Protein AF-0000000079726836 (afdb_homodimer)

Solvent-accessible surface area (backbone atoms only — not comparable to full-atom values): 16330 Å² total; per-residue (Å²): 123,75,76,66,83,57,57,96,50,94,41,72,88,65,31,63,62,54,40,49,49,36,34,50,51,58,51,48,53,51,52,44,61,66,27,46,87,70,75,37,53,68,65,39,46,50,54,53,51,48,40,45,50,33,50,67,69,71,42,79,31,28,63,65,54,41,13,60,74,58,65,48,55,59,66,62,42,49,54,35,49,52,53,36,34,75,70,50,28,31,47,76,41,73,28,88,87,43,70,85,41,45,33,51,44,67,30,75,62,24,48,55,50,44,44,54,50,42,51,56,52,50,56,49,43,54,62,60,54,46,71,38,58,89,44,40,67,60,40,48,51,43,39,53,48,47,55,75,105,125,78,75,68,83,58,56,95,50,94,41,72,87,65,31,64,61,56,38,50,50,36,35,49,50,58,51,48,52,52,50,45,63,67,28,46,87,70,75,38,53,68,67,41,47,49,53,52,51,48,38,45,49,34,51,62,69,72,42,81,32,29,62,67,52,41,13,61,73,58,65,48,55,59,66,62,43,49,53,35,47,52,53,34,34,75,70,50,27,31,47,77,40,72,29,89,87,43,69,85,43,45,34,52,44,68,29,74,62,25,48,55,49,45,43,54,50,42,51,55,51,49,55,49,43,54,60,60,55,47,70,36,58,90,46,42,66,60,41,46,50,43,40,53,48,47,54,77,104

Sequence (298 aa):
MSKDEIFGFDKAEDSPGFLLWQVSNLWQREIRKILEPLDLTHAQFVVLAVTYWLECSGVETTQIRISDQAKTDPMSTSTALRTLEGKKMVSRFAHDSDTRAKLVRVTAEGKNLLKVAVREVEAFDERFFAPLGSRRKDFLKGLQGLCDVMSKDEIFGFDKAEDSPGFLLWQVSNLWQREIRKILEPLDLTHAQFVVLAVTYWLECSGVETTQIRISDQAKTDPMSTSTALRTLEGKKMVSRFAHDSDTRAKLVRVTAEGKNLLKVAVREVEAFDERFFAPLGSRRKDFLKGLQGLCDV

Foldseek 3Di:
DPCPPPDPDSDCVVDPVSVCVVLVVVLLVVLCVLCVVVVDHPLLLLLLVLQVVCVVVVHFAWLVVSCVVSVHDSVSSVVSLVVCVVVVQKDWAADPVHSVTITIGGDPVNVVSSVSSCVSSVVVVCVSCVVCPPVVVVVVVVVVVVSVD/DPCPPPDPDSDCVPDPVSVCVVLVVVLLVVLCVLCVVLVDHPLLLLLLVLQVVCVVVVHFAWLVVSCVVSVHDSVSSVVSLVVCVVVVQKDWAADPVHSVTITIGGDPVNVVSSVSSCVSSVVVVCVSCVVCPPVSVVVVVVVVVVSVD

InterPro domains:
  IPR000835 MarR-type HTH domain [PS50995] (13-149)
  IPR000835 MarR-type HTH domain [SM00347] (33-137)
  IPR036388 Winged helix-like DNA-binding domain superfamily [G3DSA:1.10.10.10] (5-148)
  IPR036390 Winged helix DNA-binding domain superfamily [SSF46785] (8-143)
  IPR039422 Transcription regulators MarR/SlyA-like [PTHR33164] (25-134)
  IPR054040 ArnR1-like, winged-helix domain [PF22166] (40-118)

Nearest PDB structures (foldseek):
  7kfq-assembly1_A  TM=7.769E-01  e=1.074E-07  Variovorax paradoxus
  8ylg-assembly1_B  TM=8.613E-01  e=4.727E-07  Burkholderia thailandensis
  4zzl-assembly1_B  TM=8.231E-01  e=1.943E-07  Pseudomonas aeruginosa
  3f3x-assembly1_A-2  TM=7.790E-01  e=4.199E-07  Saccharolobus solfataricus
  2yr2-assembly1_A  TM=7.755E-01  e=2.800E-06  Sulfurisphaera tokodaii

Structure (mmCIF, N/CA/C/O backbone):
data_AF-0000000079726836-model_v1
#
loop_
_entity.id
_entity.type
_entity.pdbx_description
1 polymer 'MarR family transcriptional regulator'
#
loop_
_atom_site.group_PDB
_atom_site.id
_atom_site.type_symbol
_atom_site.label_atom_id
_atom_site.label_alt_id
_atom_site.label_comp_id
_atom_site.label_asym_id
_atom_site.label_entity_id
_atom_site.label_seq_id
_atom_site.pdbx_PDB_ins_code
_atom_site.Cartn_x
_atom_site.Cartn_y
_atom_site.Cartn_z
_atom_site.occupancy
_atom_site.B_iso_or_equiv
_atom_site.auth_seq_id
_atom_site.auth_comp_id
_atom_site.auth_asym_id
_atom_site.auth_atom_id
_atom_site.pdbx_PDB_model_num
ATOM 1 N N . MET A 1 1 ? 3.367 -33.969 -4.27 1 32.75 1 MET A N 1
ATOM 2 C CA . MET A 1 1 ? 3.166 -32.656 -4.898 1 32.75 1 MET A CA 1
ATOM 3 C C . MET A 1 1 ? 4.438 -31.812 -4.836 1 32.75 1 MET A C 1
ATOM 5 O O . MET A 1 1 ? 4.922 -31.484 -3.752 1 32.75 1 MET A O 1
ATOM 9 N N . SER A 1 2 ? 5.379 -31.922 -5.699 1 40.84 2 SER A N 1
ATOM 10 C CA . SER A 1 2 ? 6.738 -31.406 -5.84 1 40.84 2 SER A CA 1
ATOM 11 C C . SER A 1 2 ? 6.805 -29.922 -5.52 1 40.84 2 SER A C 1
ATOM 13 O O . SER A 1 2 ? 5.93 -29.141 -5.93 1 40.84 2 SER A O 1
ATOM 15 N N . LYS A 1 3 ? 7.023 -29.438 -4.309 1 49.47 3 LYS A N 1
ATOM 16 C CA . LYS A 1 3 ? 7.316 -28.078 -3.846 1 49.47 3 LYS A CA 1
ATOM 17 C C . LYS A 1 3 ? 7.828 -27.219 -4.988 1 49.47 3 LYS A C 1
ATOM 19 O O . LYS A 1 3 ? 8.953 -27.391 -5.453 1 49.47 3 LYS A O 1
ATOM 24 N N . ASP A 1 4 ? 7.09 -27.141 -6.098 1 57.28 4 ASP A N 1
ATOM 25 C CA . ASP A 1 4 ? 7.641 -26.422 -7.234 1 57.28 4 ASP A CA 1
ATOM 26 C C . ASP A 1 4 ? 8.383 -25.172 -6.777 1 57.28 4 ASP A C 1
ATOM 28 O O . ASP A 1 4 ? 8.016 -24.547 -5.773 1 57.28 4 ASP A O 1
ATOM 32 N N . GLU A 1 5 ? 9.75 -25.172 -7.141 1 69.25 5 GLU A N 1
ATOM 33 C CA . GLU A 1 5 ? 11.047 -24.562 -6.871 1 69.25 5 GLU A CA 1
ATOM 34 C C . GLU A 1 5 ? 11 -23.047 -7.074 1 69.25 5 GLU A C 1
ATOM 36 O O . GLU A 1 5 ? 12.016 -22.359 -6.941 1 69.25 5 GLU A O 1
ATOM 41 N N . ILE A 1 6 ? 9.695 -22.641 -7.355 1 82.88 6 ILE A N 1
ATOM 42 C CA . ILE A 1 6 ? 9.789 -21.234 -7.723 1 82.88 6 ILE A CA 1
ATOM 43 C C . ILE A 1 6 ? 9.695 -20.375 -6.473 1 82.88 6 ILE A C 1
ATOM 45 O O . ILE A 1 6 ? 10.477 -19.422 -6.305 1 82.88 6 ILE A O 1
ATOM 49 N N . PHE A 1 7 ? 8.898 -20.797 -5.523 1 83.56 7 PHE A N 1
ATOM 50 C CA . PHE A 1 7 ? 8.656 -19.922 -4.371 1 83.56 7 PHE A CA 1
ATOM 51 C C . PHE A 1 7 ? 9.562 -20.312 -3.209 1 83.56 7 PHE A C 1
ATOM 53 O O . PHE A 1 7 ? 9.789 -21.5 -2.951 1 83.56 7 PHE A O 1
ATOM 60 N N . GLY A 1 8 ? 10.133 -19.266 -2.627 1 79.12 8 GLY A N 1
ATOM 61 C CA . GLY A 1 8 ? 10.945 -19.484 -1.443 1 79.12 8 GLY A CA 1
ATOM 62 C C . GLY A 1 8 ? 10.125 -19.734 -0.193 1 79.12 8 GLY A C 1
ATOM 63 O O . GLY A 1 8 ? 10.672 -20.016 0.875 1 79.12 8 GLY A O 1
ATOM 64 N N . PHE A 1 9 ? 8.852 -19.641 -0.287 1 78.19 9 PHE A N 1
ATOM 65 C CA . PHE A 1 9 ? 7.945 -19.859 0.829 1 78.19 9 PHE A CA 1
ATOM 66 C C . PHE A 1 9 ? 6.969 -21 0.514 1 78.19 9 PHE A C 1
ATOM 68 O O . PHE A 1 9 ? 6.637 -21.219 -0.65 1 78.19 9 PHE A O 1
ATOM 75 N N . ASP A 1 10 ? 6.562 -21.578 1.556 1 70.88 10 ASP A N 1
ATOM 76 C CA . ASP A 1 10 ? 5.707 -22.75 1.377 1 70.88 10 ASP A CA 1
ATOM 77 C C . ASP A 1 10 ? 4.277 -22.328 1.035 1 70.88 10 ASP A C 1
ATOM 79 O O . ASP A 1 10 ? 3.572 -23.047 0.319 1 70.88 10 ASP A O 1
ATOM 83 N N . LYS A 1 11 ? 3.873 -21.312 1.731 1 76.25 11 LYS A N 1
ATOM 84 C CA . LYS A 1 11 ? 2.527 -20.797 1.506 1 76.25 11 LYS A CA 1
ATOM 85 C C . LYS A 1 11 ? 2.553 -19.297 1.235 1 76.25 11 LYS A C 1
ATOM 87 O O . LYS A 1 11 ? 3.41 -18.578 1.758 1 76.25 11 LYS A O 1
ATOM 92 N N . ALA A 1 12 ? 1.681 -18.969 0.358 1 71.94 12 ALA A N 1
ATOM 93 C CA . ALA A 1 12 ? 1.53 -17.547 0.068 1 71.94 12 ALA A CA 1
ATOM 94 C C . ALA A 1 12 ? 1.382 -16.75 1.354 1 71.94 12 ALA A C 1
ATOM 96 O O . ALA A 1 12 ? 1.908 -15.633 1.46 1 71.94 12 ALA A O 1
ATOM 97 N N . GLU A 1 13 ? 0.814 -17.328 2.375 1 73.5 13 GLU A N 1
ATOM 98 C CA . GLU A 1 13 ? 0.551 -16.656 3.65 1 73.5 13 GLU A CA 1
ATOM 99 C C . GLU A 1 13 ? 1.837 -16.484 4.453 1 73.5 13 GLU A C 1
ATOM 101 O O . GLU A 1 13 ? 1.867 -15.719 5.422 1 73.5 13 GLU A O 1
ATOM 106 N N . ASP A 1 14 ? 2.848 -17.109 3.898 1 83 14 ASP A N 1
ATOM 107 C CA . ASP A 1 14 ? 4.125 -16.984 4.594 1 83 14 ASP A CA 1
ATOM 108 C C . ASP A 1 14 ? 4.98 -15.875 3.982 1 83 14 ASP A C 1
ATOM 110 O O . ASP A 1 14 ? 6.031 -15.523 4.523 1 83 14 ASP A O 1
ATOM 114 N N . SER A 1 15 ? 4.523 -15.352 2.934 1 91.44 15 SER A N 1
ATOM 115 C CA . SER A 1 15 ? 5.27 -14.297 2.254 1 91.44 15 SER A CA 1
ATOM 116 C C . SER A 1 15 ? 4.934 -12.922 2.83 1 91.44 15 SER A C 1
ATOM 118 O O . SER A 1 15 ? 3.797 -12.4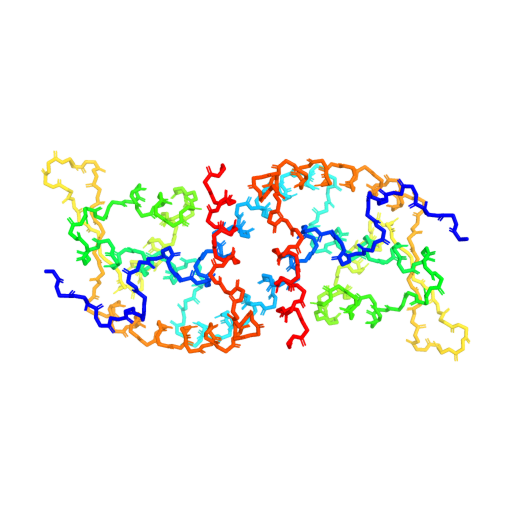61 2.723 1 91.44 15 SER A O 1
ATOM 120 N N . PRO A 1 16 ? 5.91 -12.273 3.479 1 94.88 16 PRO A N 1
ATOM 121 C CA . PRO A 1 16 ? 5.641 -10.961 4.074 1 94.88 16 PRO A CA 1
ATOM 122 C C . PRO A 1 16 ? 5.199 -9.93 3.045 1 94.88 16 PRO A C 1
ATOM 124 O O . PRO A 1 16 ? 4.305 -9.125 3.318 1 94.88 16 PRO A O 1
ATOM 127 N N . GLY A 1 17 ? 5.836 -10.008 1.885 1 96.62 17 GLY A N 1
ATOM 128 C CA . GLY A 1 17 ? 5.461 -9.078 0.833 1 96.62 17 GLY A CA 1
ATOM 129 C C . GLY A 1 17 ? 4.043 -9.289 0.328 1 96.62 17 GLY A C 1
ATOM 130 O O . GLY A 1 17 ? 3.305 -8.328 0.115 1 96.62 17 GLY A O 1
ATOM 131 N N . PHE A 1 18 ? 3.684 -10.508 0.181 1 95.88 18 PHE A N 1
ATOM 132 C CA . PHE A 1 18 ? 2.346 -10.844 -0.29 1 95.88 18 PHE A CA 1
ATOM 133 C C . PHE A 1 18 ? 1.292 -10.406 0.725 1 95.88 18 PHE A C 1
ATOM 135 O O . PHE A 1 18 ? 0.29 -9.789 0.362 1 95.88 18 PHE A O 1
ATOM 142 N N . LEU A 1 19 ? 1.55 -10.625 1.958 1 96.12 19 LEU A N 1
ATOM 143 C CA . LEU A 1 19 ? 0.627 -10.242 3.021 1 96.12 19 LEU A CA 1
ATOM 144 C C . LEU A 1 19 ? 0.526 -8.719 3.133 1 96.12 19 LEU A C 1
ATOM 146 O O . LEU A 1 19 ? -0.567 -8.18 3.307 1 96.12 19 LEU A O 1
ATOM 150 N N . LEU A 1 20 ? 1.666 -8.062 3.072 1 97.25 20 LEU A N 1
ATOM 151 C CA . LEU A 1 20 ? 1.66 -6.609 3.104 1 97.25 20 LEU A CA 1
ATOM 152 C C . LEU A 1 20 ? 0.853 -6.043 1.941 1 97.25 20 LEU A C 1
ATOM 154 O O . LEU A 1 20 ? 0.081 -5.098 2.117 1 97.25 20 LEU A O 1
ATOM 158 N N . TRP A 1 21 ? 1.017 -6.637 0.799 1 97.12 21 TRP A N 1
ATOM 159 C CA . TRP A 1 21 ? 0.287 -6.219 -0.394 1 97.12 21 TRP A CA 1
ATOM 160 C C . TRP A 1 21 ? -1.217 -6.379 -0.196 1 97.12 21 TRP A C 1
ATOM 162 O O . TRP A 1 21 ? -1.988 -5.461 -0.487 1 97.12 21 TRP A O 1
ATOM 172 N N . GLN A 1 22 ? -1.629 -7.48 0.249 1 96.44 22 GLN A N 1
ATOM 173 C CA . GLN A 1 22 ? -3.049 -7.746 0.455 1 96.44 22 GLN A CA 1
ATOM 174 C C . GLN A 1 22 ? -3.65 -6.773 1.462 1 96.44 22 GLN A C 1
ATOM 176 O O . GLN A 1 22 ? -4.688 -6.16 1.197 1 96.44 22 GLN A O 1
ATOM 181 N N . VAL A 1 23 ? -2.986 -6.633 2.578 1 96.88 23 VAL A N 1
ATOM 182 C CA . VAL A 1 23 ? -3.482 -5.785 3.656 1 96.88 23 VAL A CA 1
ATOM 183 C C . VAL A 1 23 ? -3.527 -4.332 3.189 1 96.88 23 VAL A C 1
ATOM 185 O O . VAL A 1 23 ? -4.52 -3.633 3.408 1 96.88 23 VAL A O 1
ATOM 188 N N . SER A 1 24 ? -2.451 -3.885 2.592 1 97.25 24 SER A N 1
ATOM 189 C CA . SER A 1 24 ? -2.383 -2.492 2.164 1 97.25 24 SER A CA 1
ATOM 190 C C . SER A 1 24 ? -3.432 -2.188 1.101 1 97.25 24 SER A C 1
ATOM 192 O O . SER A 1 24 ? -4.031 -1.109 1.103 1 97.25 24 SER A O 1
ATOM 194 N N . ASN A 1 25 ? -3.684 -3.121 0.206 1 96.06 25 ASN A N 1
ATOM 195 C CA . ASN A 1 25 ? -4.695 -2.906 -0.823 1 96.06 25 ASN A CA 1
ATOM 196 C C . ASN A 1 25 ? -6.098 -2.83 -0.223 1 96.06 25 ASN A C 1
ATOM 198 O O . ASN A 1 25 ? -6.902 -1.987 -0.622 1 96.06 25 ASN A O 1
ATOM 202 N N . LEU A 1 26 ? -6.391 -3.738 0.665 1 95.44 26 LEU A N 1
ATOM 203 C CA . LEU A 1 26 ? -7.684 -3.738 1.338 1 95.44 26 LEU A CA 1
ATOM 204 C C . LEU A 1 26 ? -7.906 -2.428 2.086 1 95.44 26 LEU A C 1
ATOM 206 O O . LEU A 1 26 ? -8.977 -1.828 1.989 1 95.44 26 LEU A O 1
ATOM 210 N N . TRP A 1 27 ? -6.902 -2.062 2.783 1 97.44 27 TRP A N 1
ATOM 211 C CA . TRP A 1 27 ? -6.941 -0.836 3.572 1 97.44 27 TRP A CA 1
ATOM 212 C C . TRP A 1 27 ? -7.07 0.387 2.672 1 97.44 27 TRP A C 1
ATOM 214 O O . TRP A 1 27 ? -7.965 1.216 2.865 1 97.44 27 TRP A O 1
ATOM 224 N N . GLN A 1 28 ? -6.27 0.518 1.64 1 96.81 28 GLN A N 1
ATOM 225 C CA . GLN A 1 28 ? -6.234 1.692 0.775 1 96.81 28 GLN A CA 1
ATOM 226 C C . GLN A 1 28 ? -7.523 1.819 -0.035 1 96.81 28 GLN A C 1
ATOM 228 O O . GLN A 1 28 ? -7.961 2.93 -0.346 1 96.81 28 GLN A O 1
ATOM 233 N N . ARG A 1 29 ? -8.125 0.702 -0.369 1 95.38 29 ARG A N 1
ATOM 234 C CA . ARG A 1 29 ? -9.406 0.729 -1.068 1 95.38 29 ARG A CA 1
ATOM 235 C C . ARG A 1 29 ? -10.453 1.486 -0.26 1 95.38 29 ARG A C 1
ATOM 237 O O . ARG A 1 29 ? -11.172 2.336 -0.799 1 95.38 29 ARG A O 1
ATOM 244 N N . GLU A 1 30 ? -10.5 1.169 0.99 1 96.88 30 GLU A N 1
ATOM 245 C CA . GLU A 1 30 ? -11.484 1.823 1.845 1 96.88 30 GLU A CA 1
ATOM 246 C C . GLU A 1 30 ? -11.117 3.281 2.098 1 96.88 30 GLU A C 1
ATOM 248 O O . GLU A 1 30 ? -11.992 4.148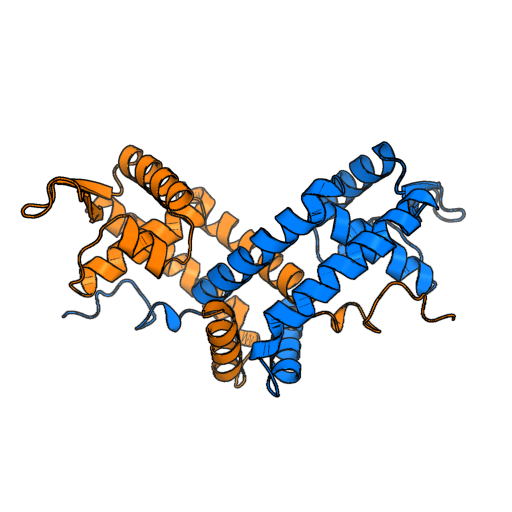 2.16 1 96.88 30 GLU A O 1
ATOM 253 N N . ILE A 1 31 ? -9.844 3.549 2.248 1 98.31 31 ILE A N 1
ATOM 254 C CA . ILE A 1 31 ? -9.391 4.926 2.42 1 98.31 31 ILE A CA 1
ATOM 255 C C . ILE A 1 31 ? -9.805 5.758 1.208 1 98.31 31 ILE A C 1
ATOM 257 O O . ILE A 1 31 ? -10.281 6.883 1.355 1 98.31 31 ILE A O 1
ATOM 261 N N . ARG A 1 32 ? -9.609 5.254 0.051 1 97.62 32 ARG A N 1
ATOM 262 C CA . ARG A 1 32 ? -10.008 5.945 -1.172 1 97.62 32 ARG A CA 1
ATOM 263 C C . ARG A 1 32 ? -11.5 6.246 -1.172 1 97.62 32 ARG A C 1
ATOM 265 O O . ARG A 1 32 ? -11.914 7.344 -1.55 1 97.62 32 ARG A O 1
ATOM 272 N N . LYS A 1 33 ? -12.305 5.289 -0.774 1 98 33 LYS A N 1
ATOM 273 C CA . LYS A 1 33 ? -13.758 5.477 -0.715 1 98 33 LYS A CA 1
ATOM 274 C C . LYS A 1 33 ? -14.125 6.613 0.234 1 98 33 LYS A C 1
ATOM 276 O O . LYS A 1 33 ? -15.055 7.379 -0.039 1 98 33 LYS A O 1
ATOM 281 N N . ILE A 1 34 ? -13.414 6.648 1.327 1 98.44 34 ILE A N 1
ATOM 282 C CA . ILE A 1 34 ? -13.68 7.637 2.365 1 98.44 34 ILE A CA 1
ATOM 283 C C . ILE A 1 34 ? -13.305 9.031 1.859 1 98.44 34 ILE A C 1
ATOM 285 O O . ILE A 1 34 ? -13.992 10.008 2.148 1 98.44 34 ILE A O 1
ATOM 289 N N . LEU A 1 35 ? -12.258 9.156 1.062 1 98.69 35 LEU A N 1
ATOM 290 C CA . LEU A 1 35 ? -11.688 10.453 0.689 1 98.69 35 LEU A CA 1
ATOM 291 C C . LEU A 1 35 ? -12.305 10.953 -0.613 1 98.69 35 LEU A C 1
ATOM 293 O O . LEU A 1 35 ? -12.234 12.148 -0.909 1 98.69 35 LEU A O 1
ATOM 297 N N . GLU A 1 36 ? -12.898 10.023 -1.321 1 98.38 36 GLU A N 1
ATOM 298 C CA . GLU A 1 36 ? -13.438 10.352 -2.637 1 98.38 36 GLU A CA 1
ATOM 299 C C . GLU A 1 36 ? -14.469 11.477 -2.543 1 98.38 36 GLU A C 1
ATOM 301 O O . GLU A 1 36 ? -14.359 12.484 -3.24 1 98.38 36 GLU A O 1
ATOM 306 N N . PRO A 1 37 ? -15.453 11.414 -1.646 1 98.25 37 PRO A N 1
ATOM 307 C CA . PRO A 1 37 ? -16.438 12.477 -1.54 1 98.25 37 PRO A CA 1
ATOM 308 C C . PRO A 1 37 ? -15.836 13.812 -1.121 1 98.25 37 PRO A C 1
ATOM 310 O O . PRO A 1 37 ? -16.469 14.859 -1.266 1 98.25 37 PRO A O 1
ATOM 313 N N . LEU A 1 38 ? -14.656 13.797 -0.583 1 98.19 38 LEU A N 1
ATOM 314 C CA . LEU A 1 38 ? -13.977 15 -0.122 1 98.19 38 LEU A CA 1
ATOM 315 C C . LEU A 1 38 ? -13.039 15.539 -1.195 1 98.19 38 LEU A C 1
ATOM 317 O O . LEU A 1 38 ? -12.289 16.484 -0.952 1 98.19 38 LEU A O 1
ATOM 321 N N . ASP A 1 39 ? -13.031 14.867 -2.332 1 98 39 ASP A N 1
ATOM 322 C CA . ASP A 1 39 ? -12.211 15.25 -3.484 1 98 39 ASP A CA 1
ATOM 323 C C . ASP A 1 39 ? -10.734 15.281 -3.121 1 98 39 ASP A C 1
ATOM 325 O O . ASP A 1 39 ? -10.031 16.25 -3.432 1 98 39 ASP A O 1
ATOM 329 N N . LEU A 1 40 ? -10.266 14.289 -2.396 1 98.38 40 LEU A N 1
ATOM 330 C CA . LEU A 1 40 ? -8.867 14.102 -2.021 1 98.38 40 LEU A CA 1
ATOM 331 C C . LEU A 1 40 ? -8.375 12.719 -2.439 1 98.38 40 LEU A C 1
ATOM 333 O O . LEU A 1 40 ? -9.086 11.719 -2.262 1 98.38 40 LEU A O 1
ATOM 337 N N . THR A 1 41 ? -7.234 12.688 -3.018 1 97.75 41 THR A N 1
ATOM 338 C CA . THR A 1 41 ? -6.523 11.414 -3.078 1 97.75 41 THR A CA 1
ATOM 339 C C . THR A 1 41 ? -5.832 11.117 -1.751 1 97.75 41 THR A C 1
ATOM 341 O O . THR A 1 41 ? -5.762 11.984 -0.875 1 97.75 41 THR A O 1
ATOM 344 N N . HIS A 1 42 ? -5.387 9.914 -1.635 1 97.94 42 HIS A N 1
ATOM 345 C CA . HIS A 1 42 ? -4.688 9.547 -0.408 1 97.94 42 HIS A CA 1
ATOM 346 C C . HIS A 1 42 ? -3.418 10.367 -0.229 1 97.94 42 HIS A C 1
ATOM 348 O O . HIS A 1 42 ? -3.121 10.828 0.876 1 97.94 42 HIS A O 1
ATOM 354 N N . ALA A 1 43 ? -2.688 10.547 -1.313 1 97.25 43 ALA A N 1
ATOM 355 C CA . ALA A 1 43 ? -1.452 11.32 -1.246 1 97.25 43 ALA A CA 1
ATOM 356 C C . ALA A 1 43 ? -1.734 12.773 -0.854 1 97.25 43 ALA A C 1
ATOM 358 O O . ALA A 1 43 ? -1.015 13.352 -0.038 1 97.25 43 ALA A O 1
ATOM 359 N N . GLN A 1 44 ? -2.734 13.305 -1.438 1 97.94 44 GLN A N 1
ATOM 360 C CA . GLN A 1 44 ? -3.131 14.664 -1.094 1 97.94 44 GLN A CA 1
ATOM 361 C C . GLN A 1 44 ? -3.512 14.773 0.381 1 97.94 44 GLN A C 1
ATOM 363 O O . GLN A 1 44 ? -3.117 15.719 1.063 1 97.94 44 GLN A O 1
ATOM 368 N N . PHE A 1 45 ? -4.27 13.828 0.852 1 98.38 45 PHE A N 1
ATOM 369 C CA . PHE A 1 45 ? -4.668 13.789 2.254 1 98.38 45 PHE A CA 1
ATOM 370 C C . PHE A 1 45 ? -3.449 13.742 3.164 1 98.38 45 PHE A C 1
ATOM 372 O O . PHE A 1 45 ? -3.354 14.516 4.121 1 98.38 45 PHE A O 1
ATOM 379 N N . VAL A 1 46 ? -2.529 12.891 2.9 1 97.56 46 VAL A N 1
ATOM 380 C CA . VAL A 1 46 ? -1.338 12.719 3.727 1 97.56 46 VAL A CA 1
ATOM 381 C C . VAL A 1 46 ? -0.522 14.016 3.73 1 97.56 46 VAL A C 1
ATOM 383 O O . VAL A 1 46 ? -0.096 14.484 4.789 1 97.56 46 VAL A O 1
ATOM 386 N N . VAL A 1 47 ? -0.318 14.594 2.58 1 97.38 47 VAL A N 1
ATOM 387 C CA . VAL A 1 47 ? 0.473 15.82 2.467 1 97.38 47 VAL A CA 1
ATOM 388 C C . VAL A 1 47 ? -0.202 16.938 3.248 1 97.38 47 VAL A C 1
ATOM 390 O O . VAL A 1 47 ? 0.462 17.688 3.973 1 97.38 47 VAL A O 1
ATOM 393 N N . LEU A 1 48 ? -1.49 17.047 3.121 1 98 48 LEU A N 1
ATOM 394 C CA . LEU A 1 48 ? -2.248 18.047 3.863 1 98 48 LEU A CA 1
ATOM 395 C C . LEU A 1 48 ? -2.129 17.812 5.367 1 98 48 LEU A C 1
ATOM 397 O O . LEU A 1 48 ? -1.873 18.75 6.125 1 98 48 LEU A O 1
ATOM 401 N N . ALA A 1 49 ? -2.299 16.594 5.805 1 97.12 49 ALA A N 1
ATOM 402 C CA . ALA A 1 49 ? -2.244 16.219 7.215 1 97.12 49 ALA A CA 1
ATOM 403 C C . ALA A 1 49 ? -0.852 16.469 7.793 1 97.12 49 ALA A C 1
ATOM 405 O O . ALA A 1 49 ? -0.714 17.016 8.891 1 97.12 49 ALA A O 1
ATOM 406 N N . VAL A 1 50 ? 0.141 16.047 7.066 1 95.88 50 VAL A N 1
ATOM 407 C CA . VAL A 1 50 ? 1.521 16.203 7.508 1 95.88 50 VAL A CA 1
ATOM 408 C C . VAL A 1 50 ? 1.86 17.703 7.613 1 95.88 50 VAL A C 1
ATOM 410 O O . VAL A 1 50 ? 2.518 18.125 8.562 1 95.88 50 VAL A O 1
ATOM 413 N N . THR A 1 51 ? 1.462 18.438 6.625 1 96.38 51 THR A N 1
ATOM 414 C CA . THR A 1 51 ? 1.694 19.891 6.645 1 96.38 51 THR A CA 1
ATOM 415 C C . THR A 1 51 ? 1.094 20.516 7.902 1 96.38 51 THR A C 1
ATOM 417 O O . THR A 1 51 ? 1.769 21.266 8.609 1 96.38 51 THR A O 1
ATOM 420 N N . TYR A 1 52 ? -0.114 20.156 8.156 1 95.81 52 TYR A N 1
ATOM 421 C CA . TYR A 1 52 ? -0.799 20.703 9.32 1 95.81 52 TYR A CA 1
ATOM 422 C C . TYR A 1 52 ? -0.136 20.25 10.617 1 95.81 52 TYR A C 1
ATOM 424 O O . TYR A 1 52 ? 0.014 21.031 11.555 1 95.81 52 TYR A O 1
ATOM 432 N N . TRP A 1 53 ? 0.222 19.047 10.648 1 93.06 53 TRP A N 1
ATOM 433 C CA . TRP A 1 53 ? 0.899 18.5 11.828 1 93.06 53 TRP A CA 1
ATOM 434 C C . TRP A 1 53 ? 2.195 19.266 12.102 1 93.06 53 TRP A C 1
ATOM 436 O O . TRP A 1 53 ? 2.48 19.625 13.242 1 93.06 53 TRP A O 1
ATOM 446 N N . LEU A 1 54 ? 2.98 19.453 11.109 1 93.12 54 LEU A N 1
ATOM 447 C CA . LEU A 1 54 ? 4.234 20.188 11.242 1 93.12 54 LEU A CA 1
ATOM 448 C C . LEU A 1 54 ? 3.979 21.609 11.734 1 93.12 54 LEU A C 1
ATOM 450 O O . LEU A 1 54 ? 4.695 22.109 12.602 1 93.12 54 LEU A O 1
ATOM 454 N N . GLU A 1 55 ? 2.982 22.203 11.195 1 91.81 55 GLU A N 1
ATOM 455 C CA . GLU A 1 55 ? 2.6 23.547 11.633 1 91.81 55 GLU A CA 1
ATOM 456 C C . GLU A 1 55 ? 2.293 23.578 13.125 1 91.81 55 GLU A C 1
ATOM 458 O O . GLU A 1 55 ? 2.777 24.453 13.852 1 91.81 55 GLU A O 1
ATOM 463 N N . CYS A 1 56 ? 1.538 22.625 13.484 1 90.81 56 CYS A N 1
ATOM 464 C CA . CYS A 1 56 ? 1.121 22.547 14.883 1 90.81 56 CYS A CA 1
ATOM 465 C C . CYS A 1 56 ? 2.309 22.266 15.789 1 90.81 56 CYS A C 1
ATOM 467 O O . CYS A 1 56 ? 2.311 22.656 16.969 1 90.81 56 CYS A O 1
ATOM 469 N N . SER A 1 57 ? 3.307 21.641 15.289 1 89.62 57 SER A N 1
ATOM 470 C CA . SER A 1 57 ? 4.48 21.266 16.078 1 89.62 57 SER A CA 1
ATOM 471 C C . SER A 1 57 ? 5.508 22.391 16.094 1 89.62 57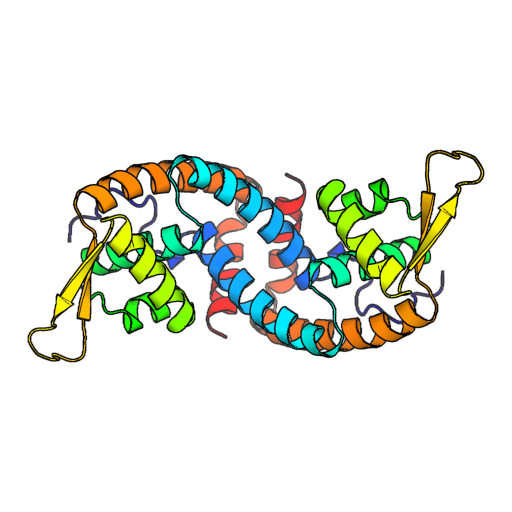 SER A C 1
ATOM 473 O O . SER A 1 57 ? 6.594 22.25 16.656 1 89.62 57 SER A O 1
ATOM 475 N N . GLY A 1 58 ? 5.227 23.438 15.375 1 88.44 58 GLY A N 1
ATOM 476 C CA . GLY A 1 58 ? 6.105 24.594 15.367 1 88.44 58 GLY A CA 1
ATOM 477 C C . GLY A 1 58 ? 7.301 24.438 14.453 1 88.44 58 GLY A C 1
ATOM 478 O O . GLY A 1 58 ? 8.328 25.094 14.633 1 88.44 58 GLY A O 1
ATOM 479 N N . VAL A 1 59 ? 7.246 23.562 13.578 1 88.38 59 VAL A N 1
ATOM 480 C CA . VAL A 1 59 ? 8.312 23.297 12.625 1 88.38 59 VAL A CA 1
ATOM 481 C C . VAL A 1 59 ? 8 23.984 11.289 1 88.38 59 VAL A C 1
ATOM 483 O O . VAL A 1 59 ? 6.844 24.047 10.875 1 88.38 59 VAL A O 1
ATOM 486 N N . GLU A 1 60 ? 9.016 24.484 10.633 1 89.25 60 GLU A N 1
ATOM 487 C CA . GLU A 1 60 ? 8.828 25.078 9.312 1 89.25 60 GLU A CA 1
ATOM 488 C C . GLU A 1 60 ? 8.289 24.047 8.32 1 89.25 60 GLU A C 1
ATOM 490 O O . GLU A 1 60 ? 8.82 22.938 8.211 1 89.25 60 GLU A O 1
ATOM 495 N N . THR A 1 61 ? 7.266 24.469 7.59 1 93.88 61 THR A N 1
ATOM 496 C CA . THR A 1 61 ? 6.594 23.562 6.672 1 93.88 61 THR A CA 1
ATOM 497 C C . THR A 1 61 ? 7.078 23.781 5.238 1 93.88 61 THR A C 1
ATOM 499 O O . THR A 1 61 ? 6.316 24.234 4.383 1 93.88 61 THR A O 1
ATOM 502 N N . THR A 1 62 ? 8.305 23.375 4.98 1 93.38 62 THR A N 1
ATOM 503 C CA . THR A 1 62 ? 8.828 23.422 3.619 1 93.38 62 THR A CA 1
ATOM 504 C C . THR A 1 62 ? 8.516 22.125 2.871 1 93.38 62 THR A C 1
ATOM 506 O O . THR A 1 62 ? 8.188 21.109 3.488 1 93.38 62 THR A O 1
ATOM 509 N N . GLN A 1 63 ? 8.57 22.234 1.563 1 93.94 63 GLN A N 1
ATOM 510 C CA . GLN A 1 63 ? 8.312 21.062 0.744 1 93.94 63 GLN A CA 1
ATOM 511 C C . GLN A 1 63 ? 9.227 19.906 1.14 1 93.94 63 GLN A C 1
ATOM 513 O O . GLN A 1 63 ? 8.789 18.75 1.199 1 93.94 63 GLN A O 1
ATOM 518 N N . ILE A 1 64 ? 10.461 20.234 1.438 1 93.56 64 ILE A N 1
ATOM 519 C CA . ILE A 1 64 ? 11.438 19.203 1.779 1 93.56 64 ILE A CA 1
ATOM 520 C C . ILE A 1 64 ? 11.062 18.562 3.109 1 93.56 64 ILE A C 1
ATOM 522 O O . ILE A 1 64 ? 11.094 17.328 3.236 1 93.56 64 ILE A O 1
ATOM 526 N N . ARG A 1 65 ? 10.727 19.297 4.109 1 94.25 65 ARG A N 1
ATOM 527 C CA . ARG A 1 65 ? 10.352 18.766 5.418 1 94.25 65 ARG A CA 1
ATOM 528 C C . ARG A 1 65 ? 9.07 17.938 5.328 1 94.25 65 ARG A C 1
ATOM 530 O O . ARG A 1 65 ? 8.945 16.906 5.992 1 94.25 65 ARG A O 1
ATOM 537 N N . ILE A 1 66 ? 8.133 18.422 4.52 1 95.94 66 ILE A N 1
ATOM 538 C CA . ILE A 1 66 ? 6.883 17.703 4.32 1 95.94 66 ILE A CA 1
ATOM 539 C C . ILE A 1 66 ? 7.164 16.344 3.656 1 95.94 66 ILE A C 1
ATOM 541 O O . ILE A 1 66 ? 6.668 15.312 4.105 1 95.94 66 ILE A O 1
ATOM 545 N N . SER A 1 67 ? 7.98 16.359 2.609 1 96.31 67 SER A N 1
ATOM 546 C CA . SER A 1 67 ? 8.336 15.133 1.904 1 96.31 67 SER A CA 1
ATOM 547 C C . SER A 1 67 ? 9.07 14.164 2.822 1 96.31 67 SER A C 1
ATOM 549 O O . SER A 1 67 ? 8.812 12.953 2.793 1 96.31 67 SER A O 1
ATOM 551 N N . ASP A 1 68 ? 9.969 14.68 3.645 1 93.62 68 ASP A N 1
ATOM 552 C CA . ASP A 1 68 ? 10.742 13.859 4.578 1 93.62 68 ASP A CA 1
ATOM 553 C C . ASP A 1 68 ? 9.836 13.203 5.609 1 93.62 68 ASP A C 1
ATOM 555 O O . ASP A 1 68 ? 9.953 12 5.875 1 93.62 68 ASP A O 1
ATOM 559 N N . GLN A 1 69 ? 8.93 14 6.164 1 92.88 69 GLN A N 1
ATOM 560 C CA . GLN A 1 69 ? 8.016 13.492 7.184 1 92.88 69 GLN A CA 1
ATOM 561 C C . GLN A 1 69 ? 7.039 12.484 6.59 1 92.88 69 GLN A C 1
ATOM 563 O O . GLN A 1 69 ? 6.711 11.484 7.23 1 92.88 69 GLN A O 1
ATOM 568 N N . ALA A 1 70 ? 6.547 12.688 5.418 1 94.38 70 ALA A N 1
ATOM 569 C CA . ALA A 1 70 ? 5.598 11.805 4.75 1 94.38 70 ALA A CA 1
ATOM 570 C C . ALA A 1 70 ? 6.297 10.586 4.16 1 94.38 70 ALA A C 1
ATOM 572 O O . ALA A 1 70 ? 5.648 9.609 3.793 1 94.38 70 ALA A O 1
ATOM 573 N N . LYS A 1 71 ? 7.648 10.672 4.023 1 93.94 71 LYS A N 1
ATOM 574 C CA . LYS A 1 71 ? 8.453 9.656 3.355 1 93.94 71 LYS A CA 1
ATOM 575 C C . LYS A 1 71 ? 8.008 9.461 1.911 1 93.94 71 LYS A C 1
ATOM 577 O O . LYS A 1 71 ? 7.816 8.328 1.464 1 93.94 71 LYS A O 1
ATOM 582 N N . THR A 1 72 ? 7.77 10.523 1.27 1 94.19 72 THR A N 1
ATOM 583 C CA . THR A 1 72 ? 7.457 10.562 -0.155 1 94.19 72 THR A CA 1
ATOM 584 C C . THR A 1 72 ? 8.562 11.273 -0.931 1 94.19 72 THR A C 1
ATOM 586 O O . THR A 1 72 ? 9.391 11.961 -0.342 1 94.19 72 THR A O 1
ATOM 589 N N . ASP A 1 73 ? 8.625 11.039 -2.227 1 92.31 73 ASP A N 1
ATOM 590 C CA . ASP A 1 73 ? 9.594 11.781 -3.029 1 92.31 73 ASP A CA 1
ATOM 591 C C . ASP A 1 73 ? 9.172 13.234 -3.199 1 92.31 73 ASP A C 1
ATOM 593 O O . ASP A 1 73 ? 7.977 13.539 -3.234 1 92.31 73 ASP A O 1
ATOM 597 N N . PRO A 1 74 ? 10.141 14.078 -3.322 1 93.25 74 PRO A N 1
ATOM 598 C CA . PRO A 1 74 ? 9.875 15.516 -3.426 1 93.25 74 PRO A CA 1
ATOM 599 C C . PRO A 1 74 ? 8.969 15.867 -4.602 1 93.25 74 PRO A C 1
ATOM 601 O O . PRO A 1 74 ? 8.125 16.75 -4.492 1 93.25 74 PRO A O 1
ATOM 604 N N . MET A 1 75 ? 9.156 15.141 -5.645 1 93.19 75 MET A N 1
ATOM 605 C CA . MET A 1 75 ? 8.352 15.438 -6.824 1 93.19 75 MET A CA 1
ATOM 606 C C . MET A 1 75 ? 6.879 15.117 -6.574 1 93.19 75 MET A C 1
ATOM 608 O O . MET A 1 75 ? 5.996 15.883 -6.965 1 93.19 75 MET A O 1
ATOM 612 N N . SER A 1 76 ? 6.586 13.969 -5.988 1 94.5 76 SER A N 1
ATOM 613 C CA . SER A 1 76 ? 5.219 13.586 -5.648 1 94.5 76 SER A CA 1
ATOM 614 C C . SER A 1 76 ? 4.605 14.562 -4.648 1 94.5 76 SER A C 1
ATOM 616 O O . SER A 1 76 ? 3.434 14.93 -4.766 1 94.5 76 SER A O 1
ATOM 618 N N . THR A 1 77 ? 5.418 14.984 -3.719 1 96.62 77 THR A N 1
ATOM 619 C CA . THR A 1 77 ? 4.965 15.961 -2.729 1 96.62 77 THR A CA 1
ATOM 620 C C . THR A 1 77 ? 4.629 17.297 -3.393 1 96.62 77 THR A C 1
ATOM 622 O O . THR A 1 77 ? 3.582 17.875 -3.111 1 96.62 77 THR A O 1
ATOM 625 N N . SER A 1 78 ? 5.473 17.734 -4.293 1 95.75 78 SER A N 1
ATOM 626 C CA . SER A 1 78 ? 5.25 18.984 -5.012 1 95.75 78 SER A CA 1
ATOM 627 C C . SER A 1 78 ? 3.949 18.938 -5.812 1 95.75 78 SER A C 1
ATOM 629 O O . SER A 1 78 ? 3.18 19.906 -5.812 1 95.75 78 SER A O 1
ATOM 631 N N . THR A 1 79 ? 3.787 17.875 -6.473 1 97.38 79 THR A N 1
ATOM 632 C CA . THR A 1 79 ? 2.574 17.688 -7.266 1 97.38 79 THR A CA 1
ATOM 633 C C . THR A 1 79 ? 1.336 17.734 -6.375 1 97.38 79 THR A C 1
ATOM 635 O O . THR A 1 79 ? 0.345 18.391 -6.715 1 97.38 79 THR A O 1
ATOM 638 N N . ALA A 1 80 ? 1.346 17.047 -5.266 1 97.75 80 ALA A N 1
ATOM 639 C CA . ALA A 1 80 ? 0.228 17.062 -4.324 1 97.75 80 ALA A CA 1
ATOM 640 C C . ALA A 1 80 ? -0.02 18.469 -3.783 1 97.75 80 ALA A C 1
ATOM 642 O O . ALA A 1 80 ? -1.168 18.906 -3.676 1 97.75 80 ALA A O 1
ATOM 643 N N . LEU A 1 81 ? 1.061 19.172 -3.502 1 97.69 81 LEU A N 1
ATOM 644 C CA . LEU A 1 81 ? 0.942 20.516 -2.971 1 97.69 81 LEU A CA 1
ATOM 645 C C . LEU A 1 81 ? 0.358 21.469 -4.016 1 97.69 81 LEU A C 1
ATOM 647 O O . LEU A 1 81 ? -0.454 22.344 -3.689 1 97.69 81 LEU A O 1
ATOM 651 N N . ARG A 1 82 ? 0.811 21.312 -5.199 1 97.44 82 ARG A N 1
ATOM 652 C CA . ARG A 1 82 ? 0.271 22.125 -6.285 1 97.44 82 ARG A CA 1
ATOM 653 C C . ARG A 1 82 ? -1.23 21.906 -6.438 1 97.44 82 ARG A C 1
ATOM 655 O O . ARG A 1 82 ? -1.989 22.875 -6.59 1 97.44 82 ARG A O 1
ATOM 662 N N . THR A 1 83 ? -1.648 20.703 -6.414 1 98.31 83 THR A N 1
ATOM 663 C CA . THR A 1 83 ? -3.066 20.375 -6.527 1 98.31 83 THR A CA 1
ATOM 664 C C . THR A 1 83 ? -3.848 20.938 -5.344 1 98.31 83 THR A C 1
ATOM 666 O O . THR A 1 83 ? -4.918 21.516 -5.527 1 98.31 83 THR A O 1
ATOM 669 N N . LEU A 1 84 ? -3.336 20.797 -4.129 1 98.44 84 LEU A N 1
ATOM 670 C CA . LEU A 1 84 ? -3.98 21.297 -2.918 1 98.44 84 LEU A CA 1
ATOM 671 C C . LEU A 1 84 ? -4.074 22.812 -2.941 1 98.44 84 LEU A C 1
ATOM 673 O O . LEU A 1 84 ? -5.051 23.391 -2.447 1 98.44 84 LEU A O 1
ATOM 677 N N . GLU A 1 85 ? -3.012 23.391 -3.443 1 97.81 85 GLU A N 1
ATOM 678 C CA . GLU A 1 85 ? -3.033 24.844 -3.584 1 97.81 85 GLU A CA 1
ATOM 679 C C . GLU A 1 85 ? -4.113 25.281 -4.566 1 97.81 85 GLU A C 1
ATOM 681 O O . GLU A 1 85 ? -4.832 26.25 -4.3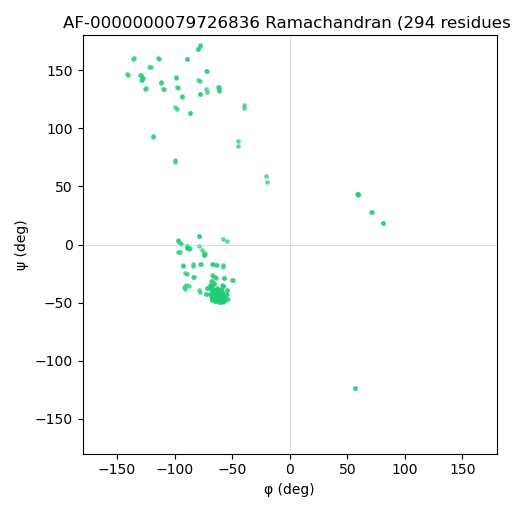09 1 97.81 85 GLU A O 1
ATOM 686 N N . GLY A 1 86 ? -4.18 24.594 -5.695 1 97.81 86 GLY A N 1
ATOM 687 C CA . GLY A 1 86 ? -5.234 24.875 -6.66 1 97.81 86 GLY A CA 1
ATOM 688 C C . GLY A 1 86 ? -6.629 24.734 -6.074 1 97.81 86 GLY A C 1
ATOM 689 O O . GLY A 1 86 ? -7.543 25.469 -6.449 1 97.81 86 GLY A O 1
ATOM 690 N N . LYS A 1 87 ? -6.793 23.875 -5.078 1 97.62 87 LYS A N 1
ATOM 691 C CA . LYS A 1 87 ? -8.07 23.656 -4.402 1 97.62 87 LYS A CA 1
ATOM 692 C C . LYS A 1 87 ? -8.25 24.609 -3.227 1 97.62 87 LYS A C 1
ATOM 694 O O . LYS A 1 87 ? -9.219 24.5 -2.475 1 97.62 87 LYS A O 1
ATOM 699 N N . LYS A 1 88 ? -7.242 25.391 -2.996 1 97.94 88 LYS A N 1
ATOM 700 C CA . LYS A 1 88 ? -7.242 26.422 -1.954 1 97.94 88 LYS A CA 1
ATOM 701 C C . LYS A 1 88 ? -7.164 25.781 -0.566 1 97.94 88 LYS A C 1
ATOM 703 O O . LYS A 1 88 ? -7.688 26.344 0.402 1 97.94 88 LYS A O 1
ATOM 708 N N . MET A 1 89 ? -6.574 24.641 -0.504 1 98.44 89 MET A N 1
ATOM 709 C CA . MET A 1 89 ? -6.441 23.938 0.77 1 98.44 89 MET A CA 1
ATOM 710 C C . MET A 1 89 ? -5.145 24.312 1.471 1 98.44 89 MET A C 1
ATOM 712 O O . MET A 1 89 ? -5.02 24.156 2.686 1 98.44 89 MET A O 1
ATOM 716 N N . VAL A 1 90 ? -4.168 24.75 0.642 1 98.19 90 VAL A N 1
ATOM 717 C CA . VAL A 1 90 ? -2.906 25.234 1.181 1 98.19 90 VAL A CA 1
ATOM 718 C C . VAL A 1 90 ? -2.498 26.516 0.457 1 98.19 90 VAL A C 1
ATOM 720 O O . VAL A 1 90 ? -3.031 26.828 -0.611 1 98.19 90 VAL A O 1
ATOM 723 N N . SER A 1 91 ? -1.634 27.25 1.101 1 96.75 91 SER A N 1
ATOM 724 C CA . SER A 1 91 ? 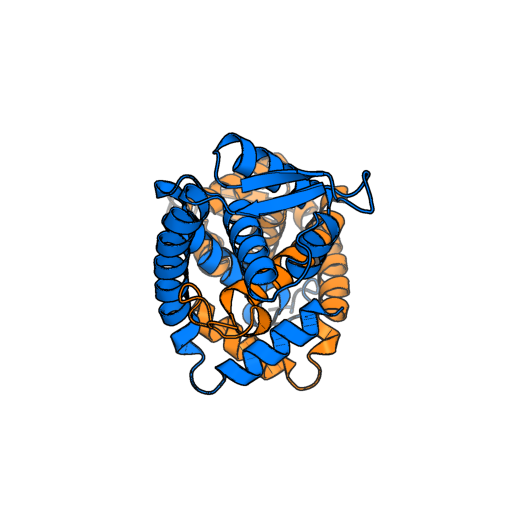-1.012 28.422 0.508 1 96.75 91 SER A CA 1
ATOM 725 C C . SER A 1 91 ? 0.505 28.391 0.657 1 96.75 91 SER A C 1
ATOM 727 O O . SER A 1 91 ? 1.024 27.812 1.622 1 96.75 91 SER A O 1
ATOM 729 N N . ARG A 1 92 ? 1.179 28.922 -0.341 1 92.44 92 ARG A N 1
ATOM 730 C CA . ARG A 1 92 ? 2.637 28.969 -0.309 1 92.44 92 ARG A CA 1
ATOM 731 C C . ARG A 1 92 ? 3.137 30.406 -0.183 1 92.44 92 ARG A C 1
ATOM 733 O O . ARG A 1 92 ? 2.572 31.312 -0.785 1 92.44 92 ARG A O 1
ATOM 740 N N . PHE A 1 93 ? 4.156 30.547 0.629 1 87.19 93 PHE A N 1
ATOM 741 C CA . PHE A 1 93 ? 4.727 31.875 0.801 1 87.19 93 PHE A CA 1
ATOM 742 C C . PHE A 1 93 ? 6.242 31.812 0.912 1 87.19 93 PHE A C 1
ATOM 744 O O . PHE A 1 93 ? 6.797 30.781 1.312 1 87.19 93 PHE A O 1
ATOM 751 N N . ALA A 1 94 ? 6.863 32.906 0.371 1 79.44 94 ALA A N 1
ATOM 752 C CA . ALA A 1 94 ? 8.32 33 0.413 1 79.44 94 ALA A CA 1
ATOM 753 C C . ALA A 1 94 ? 8.828 33.031 1.852 1 79.44 94 ALA A C 1
ATOM 755 O O . ALA A 1 94 ? 8.172 33.594 2.734 1 79.44 94 ALA A O 1
ATOM 756 N N . HIS A 1 95 ? 9.953 32.188 2.039 1 69.56 95 HIS A N 1
ATOM 757 C CA . HIS A 1 95 ? 10.609 32.219 3.346 1 69.56 95 HIS A CA 1
ATOM 758 C C . HIS A 1 95 ? 11.391 33.5 3.555 1 69.56 95 HIS A C 1
ATOM 760 O O . HIS A 1 95 ? 12.039 34 2.629 1 69.56 95 HIS A O 1
ATOM 766 N N . ASP A 1 96 ? 11.18 34 4.652 1 66.81 96 ASP A N 1
ATOM 767 C CA . ASP A 1 96 ? 11.82 35.281 4.957 1 66.81 96 ASP A CA 1
ATOM 768 C C . ASP A 1 96 ? 13.336 35.188 4.766 1 66.81 96 ASP A C 1
ATOM 770 O O . ASP A 1 96 ? 13.953 36.125 4.227 1 66.81 96 ASP A O 1
ATOM 774 N N . SER A 1 97 ? 13.883 34.188 5.262 1 64.75 97 SER A N 1
ATOM 775 C CA . SER A 1 97 ? 15.336 34.094 5.297 1 64.75 97 SER A CA 1
ATOM 776 C C . SER A 1 97 ? 15.891 33.406 4.055 1 64.75 97 SER A C 1
ATOM 778 O O . SER A 1 97 ? 17.031 33.656 3.652 1 64.75 97 SER A O 1
ATOM 780 N N . ASP A 1 98 ? 15.164 32.438 3.672 1 61.44 98 ASP A N 1
ATOM 781 C CA . ASP A 1 98 ? 15.578 31.688 2.494 1 61.44 98 ASP A CA 1
ATOM 782 C C . ASP A 1 98 ? 14.523 31.781 1.389 1 61.44 98 ASP A C 1
ATOM 784 O O . ASP A 1 98 ? 13.547 31.031 1.386 1 61.44 98 ASP A O 1
ATOM 788 N N . THR A 1 99 ? 14.742 32.781 0.503 1 60.59 99 THR A N 1
ATOM 789 C CA . THR A 1 99 ? 13.773 33.125 -0.533 1 60.59 99 THR A CA 1
ATOM 790 C C . THR A 1 99 ? 13.492 31.906 -1.422 1 60.59 99 THR A C 1
ATOM 792 O O . THR A 1 99 ? 12.469 31.859 -2.105 1 60.59 99 THR A O 1
ATOM 795 N N . ARG A 1 100 ? 14.469 30.969 -1.324 1 57.22 100 ARG A N 1
ATOM 796 C CA . ARG A 1 100 ? 14.289 29.812 -2.209 1 57.22 100 ARG A CA 1
ATOM 797 C C . ARG A 1 100 ? 13.359 28.781 -1.587 1 57.22 100 ARG A C 1
ATOM 799 O O . ARG A 1 100 ? 12.742 27.984 -2.299 1 57.22 100 ARG A O 1
ATOM 806 N N . ALA A 1 101 ? 13.258 29.016 -0.299 1 67 101 ALA A N 1
ATOM 807 C CA . ALA A 1 101 ? 12.375 28.062 0.375 1 67 101 ALA A CA 1
ATOM 808 C C . ALA A 1 101 ? 10.984 28.656 0.587 1 67 101 ALA A C 1
ATOM 810 O O . ALA A 1 101 ? 10.852 29.797 1.056 1 67 101 ALA A O 1
ATOM 811 N N . LYS A 1 102 ? 10.047 27.938 -0.078 1 84.19 102 LYS A N 1
ATOM 812 C CA . LYS A 1 102 ? 8.68 28.406 0.133 1 84.19 102 LYS A CA 1
ATOM 813 C C . LYS A 1 102 ? 8.008 27.641 1.267 1 84.19 102 LYS A C 1
ATOM 815 O O . LYS A 1 102 ? 8.156 26.406 1.368 1 84.19 102 LYS A O 1
ATOM 820 N N . LEU A 1 103 ? 7.492 28.406 2.166 1 92.31 103 LEU A N 1
ATOM 821 C CA . LEU A 1 103 ? 6.719 27.828 3.262 1 92.31 103 LEU A CA 1
ATOM 822 C C . LEU A 1 103 ? 5.305 27.484 2.805 1 92.31 103 LEU A C 1
ATOM 824 O O . LEU A 1 103 ? 4.715 28.203 1.994 1 92.31 103 LEU A O 1
ATOM 828 N N . VAL A 1 104 ? 4.816 26.375 3.289 1 96.12 104 VAL A N 1
ATOM 829 C CA . VAL A 1 104 ? 3.455 25.953 3.002 1 96.12 104 VAL A CA 1
ATOM 830 C C . VAL A 1 104 ? 2.6 26.062 4.262 1 96.12 104 VAL A C 1
ATOM 832 O O . VAL A 1 104 ? 3.029 25.672 5.348 1 96.12 104 VAL A O 1
ATOM 835 N N . ARG A 1 105 ? 1.411 26.625 4.125 1 95.81 105 ARG A N 1
ATOM 836 C CA . ARG A 1 105 ? 0.477 26.719 5.242 1 95.81 105 ARG A CA 1
ATOM 837 C C . ARG A 1 105 ? -0.896 26.188 4.855 1 95.81 105 ARG A C 1
ATOM 839 O O . ARG A 1 105 ? -1.366 26.406 3.738 1 95.81 105 ARG A O 1
ATOM 846 N N . VAL A 1 106 ? -1.493 25.516 5.805 1 97.44 106 VAL A N 1
ATOM 847 C CA . VAL A 1 106 ? -2.854 25.031 5.594 1 97.44 106 VAL A CA 1
ATOM 848 C C . VAL A 1 106 ? -3.844 26.172 5.777 1 97.44 106 VAL A C 1
ATOM 850 O O . VAL A 1 106 ? -3.756 26.922 6.746 1 97.44 106 VAL A O 1
ATOM 853 N N . THR A 1 107 ? -4.75 26.344 4.801 1 97.94 107 THR A N 1
ATOM 854 C CA . THR A 1 107 ? -5.746 27.406 4.879 1 97.94 107 THR A CA 1
ATOM 855 C C . THR A 1 107 ? -6.875 27.031 5.828 1 97.94 107 THR A C 1
ATOM 857 O O . THR A 1 107 ? -6.941 25.891 6.297 1 97.94 107 THR A O 1
ATOM 860 N N . ALA A 1 108 ? -7.773 28.031 6.121 1 97.5 108 ALA A N 1
ATOM 861 C CA . ALA A 1 108 ? -8.953 27.734 6.938 1 97.5 108 ALA A CA 1
ATOM 862 C C . ALA A 1 108 ? -9.82 26.672 6.285 1 97.5 108 ALA A C 1
ATOM 864 O O . ALA A 1 108 ? -10.336 25.781 6.965 1 97.5 108 ALA A O 1
ATOM 865 N N . GLU A 1 109 ? -9.953 26.766 4.977 1 97.56 109 GLU A N 1
ATOM 866 C CA . GLU A 1 109 ? -10.703 25.766 4.219 1 97.56 109 GLU A CA 1
ATOM 867 C C . GLU A 1 109 ? -10.031 24.406 4.301 1 97.56 109 GLU A C 1
ATOM 869 O O . 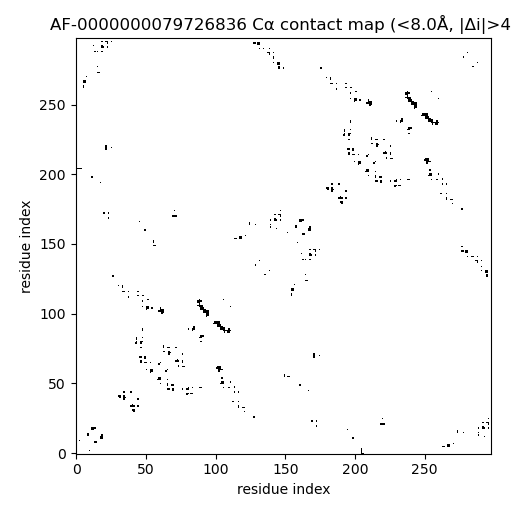GLU A 1 109 ? -10.703 23.391 4.465 1 97.56 109 GLU A O 1
ATOM 874 N N . GLY A 1 110 ? -8.727 24.422 4.156 1 98 110 GLY A N 1
ATOM 875 C CA . GLY A 1 110 ? -7.965 23.188 4.27 1 98 110 GLY A CA 1
ATOM 876 C C . GLY A 1 110 ? -8.086 22.531 5.633 1 98 110 GLY A C 1
ATOM 877 O O . GLY A 1 110 ? -8.219 21.312 5.734 1 98 110 GLY A O 1
ATOM 878 N N . LYS A 1 111 ? -8.07 23.375 6.637 1 97.12 111 LYS A N 1
ATOM 879 C CA . LYS A 1 111 ? -8.195 22.875 8.008 1 97.12 111 LYS A CA 1
ATOM 880 C C . LYS A 1 111 ? -9.562 22.25 8.242 1 97.12 111 LYS A C 1
ATOM 882 O O . LYS A 1 111 ? -9.672 21.203 8.883 1 97.12 111 LYS A O 1
ATOM 887 N N . ASN A 1 112 ? -10.578 22.922 7.785 1 97.25 112 ASN A N 1
ATOM 888 C CA . ASN A 1 112 ? -11.938 22.422 7.945 1 97.25 112 ASN A CA 1
ATOM 889 C C . ASN A 1 112 ? -12.117 21.078 7.234 1 97.25 112 ASN A C 1
ATOM 891 O O . ASN A 1 112 ? -12.711 20.156 7.789 1 97.25 112 ASN A O 1
ATOM 895 N N . LEU A 1 113 ? -11.617 21 6.059 1 97.94 113 LEU A N 1
ATOM 896 C CA . LEU A 1 113 ? -11.688 19.75 5.309 1 97.94 113 LEU A CA 1
ATOM 897 C C . LEU A 1 113 ? -10.891 18.656 6.004 1 97.94 113 LEU A C 1
ATOM 899 O O . LEU A 1 113 ? -11.336 17.516 6.082 1 97.94 113 LEU A O 1
ATOM 903 N N . LEU A 1 114 ? -9.766 19 6.473 1 97.44 114 LEU A N 1
ATOM 904 C CA . LEU A 1 114 ? -8.875 18.062 7.133 1 97.44 114 LEU A CA 1
ATOM 905 C C . LEU A 1 114 ? -9.516 17.484 8.391 1 97.44 114 LEU A C 1
ATOM 907 O O . LEU A 1 114 ? -9.375 16.297 8.68 1 97.44 114 LEU A O 1
ATOM 911 N N . LYS A 1 115 ? -10.227 18.328 9.109 1 96.75 115 LYS A N 1
ATOM 912 C CA . LYS A 1 115 ? -10.922 17.891 10.312 1 96.75 115 LYS A CA 1
ATOM 913 C C . LYS A 1 115 ? -11.906 16.75 9.992 1 96.75 115 LYS A C 1
ATOM 915 O O . LYS A 1 115 ? -11.945 15.742 10.695 1 96.75 115 LYS A O 1
ATOM 920 N N . VAL A 1 116 ? -12.609 16.953 8.977 1 97.62 116 VAL A N 1
ATOM 921 C CA . VAL A 1 116 ? -13.586 15.961 8.555 1 97.62 116 VAL A CA 1
ATOM 922 C C . VAL A 1 116 ? -12.867 14.703 8.062 1 97.62 116 VAL A C 1
ATOM 924 O O . VAL A 1 116 ? -13.211 13.586 8.453 1 97.62 116 VAL A O 1
ATOM 927 N N . ALA A 1 117 ? -11.883 14.867 7.219 1 98.06 117 ALA A N 1
ATOM 928 C CA . ALA A 1 117 ? -11.156 13.75 6.617 1 98.06 117 ALA A CA 1
ATOM 929 C C . ALA A 1 117 ? -10.477 12.898 7.684 1 98.06 117 ALA A C 1
ATOM 931 O O . ALA A 1 117 ? -10.57 11.672 7.652 1 98.06 117 ALA A O 1
ATOM 932 N N . VAL A 1 118 ? -9.844 13.555 8.641 1 96.94 118 VAL A N 1
ATOM 933 C CA . VAL A 1 118 ? -9.125 12.852 9.695 1 96.94 118 VAL A CA 1
ATOM 934 C C . VAL A 1 118 ? -10.109 12.055 10.547 1 96.94 118 VAL A C 1
ATOM 936 O O . VAL A 1 118 ? -9.844 10.906 10.906 1 96.94 118 VAL A O 1
ATOM 939 N N . ARG A 1 119 ? -11.195 12.695 10.859 1 96.56 119 ARG A N 1
ATOM 940 C CA . ARG A 1 119 ? -12.211 12.016 11.664 1 96.56 119 ARG A CA 1
ATOM 941 C C . ARG A 1 119 ? -12.664 10.727 10.984 1 96.56 119 ARG A C 1
ATOM 943 O O . ARG A 1 119 ? -12.719 9.672 11.617 1 96.56 119 ARG A O 1
ATOM 950 N N . GLU A 1 120 ? -12.961 10.781 9.695 1 97.81 120 GLU A N 1
ATOM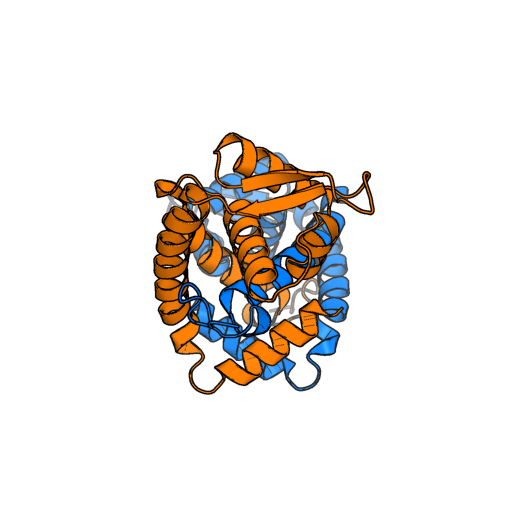 951 C CA . GLU A 1 120 ? -13.445 9.625 8.953 1 97.81 120 GLU A CA 1
ATOM 952 C C . GLU A 1 120 ? -12.352 8.57 8.797 1 97.81 120 GLU A C 1
ATOM 954 O O . GLU A 1 120 ? -12.602 7.379 8.977 1 97.81 120 GLU A O 1
ATOM 959 N N . VAL A 1 121 ? -11.141 8.984 8.492 1 97.69 121 VAL A N 1
ATOM 960 C CA . VAL A 1 121 ? -10.023 8.078 8.266 1 97.69 121 VAL A CA 1
ATOM 961 C C . VAL A 1 121 ? -9.648 7.387 9.57 1 97.69 121 VAL A C 1
ATOM 963 O O . VAL A 1 121 ? -9.43 6.172 9.602 1 97.69 121 VAL A O 1
ATOM 966 N N . GLU A 1 122 ? -9.602 8.141 10.664 1 96 122 GLU A N 1
ATOM 967 C CA . GLU A 1 122 ? -9.234 7.562 11.953 1 96 122 GLU A CA 1
ATOM 968 C C . GLU A 1 122 ? -10.312 6.598 12.453 1 96 122 GLU A C 1
ATOM 970 O O . GLU A 1 122 ? -10 5.586 13.086 1 96 122 GLU A O 1
ATOM 975 N N . ALA A 1 123 ? -11.57 6.945 12.234 1 96.88 123 ALA A N 1
ATOM 976 C CA . ALA A 1 123 ? -12.656 6.039 12.602 1 96.88 123 ALA A CA 1
ATOM 977 C C . ALA A 1 123 ? -12.531 4.707 11.867 1 96.88 123 ALA A C 1
ATOM 979 O O . ALA A 1 123 ? -12.688 3.643 12.469 1 96.88 123 ALA A O 1
ATOM 980 N N . PHE A 1 124 ? -12.266 4.742 10.641 1 97.69 124 PHE A N 1
ATOM 981 C CA . PHE A 1 124 ? -12.07 3.523 9.867 1 97.69 124 PHE A CA 1
ATOM 982 C C . PHE A 1 124 ? -10.836 2.77 10.352 1 97.69 124 PHE A C 1
ATOM 984 O O . PHE A 1 124 ? -10.875 1.548 10.516 1 97.69 124 PHE A O 1
ATOM 991 N N . ASP A 1 125 ? -9.672 3.52 10.516 1 96.88 125 ASP A N 1
ATOM 992 C CA . ASP A 1 125 ? -8.422 2.902 10.961 1 96.88 125 ASP A CA 1
ATOM 993 C C . ASP A 1 125 ? -8.625 2.139 12.266 1 96.88 125 ASP A C 1
ATOM 995 O O . ASP A 1 125 ? -8.094 1.041 12.438 1 96.88 125 ASP A O 1
ATOM 999 N N . GLU A 1 126 ? -9.352 2.742 13.164 1 95.5 126 GLU A N 1
ATOM 1000 C CA . GLU A 1 126 ? -9.602 2.092 14.445 1 95.5 126 GLU A CA 1
ATOM 1001 C C . GLU A 1 126 ? -10.297 0.744 14.258 1 95.5 126 GLU A C 1
ATOM 1003 O O . GLU A 1 126 ? -9.945 -0.238 14.914 1 95.5 126 GLU A O 1
ATOM 1008 N N . ARG A 1 127 ? -11.242 0.719 13.344 1 96.12 127 ARG A N 1
ATOM 1009 C CA . ARG A 1 127 ? -11.953 -0.524 13.07 1 96.12 127 ARG A CA 1
ATOM 1010 C C . ARG A 1 127 ? -11.062 -1.509 12.32 1 96.12 127 ARG A C 1
ATOM 1012 O O . ARG A 1 127 ? -11.055 -2.703 12.625 1 96.12 127 ARG A O 1
ATOM 1019 N N . PHE A 1 128 ? -10.359 -1.061 11.391 1 97.25 128 PHE A N 1
ATOM 1020 C CA . PHE A 1 128 ? -9.555 -1.899 10.516 1 97.25 128 PHE A CA 1
ATOM 1021 C C . PHE A 1 128 ? -8.445 -2.586 11.297 1 97.25 128 PHE A C 1
ATOM 1023 O O . PHE A 1 128 ? -8.133 -3.754 11.055 1 97.25 128 PHE A O 1
ATOM 1030 N N . PHE A 1 129 ? -7.82 -1.886 12.25 1 97.25 129 PHE A N 1
ATOM 1031 C CA . PHE A 1 129 ? -6.66 -2.412 12.961 1 97.25 129 PHE A CA 1
ATOM 1032 C C . PHE A 1 129 ? -7.078 -3.023 14.297 1 97.25 129 PHE A C 1
ATOM 1034 O O . PHE A 1 129 ? -6.234 -3.494 15.062 1 97.25 129 PHE A O 1
ATOM 1041 N N . ALA A 1 130 ? -8.352 -3.055 14.586 1 95.81 130 ALA A N 1
ATOM 1042 C CA . ALA A 1 130 ? -8.891 -3.562 15.844 1 95.81 130 ALA A CA 1
ATOM 1043 C C . ALA A 1 130 ? -8.469 -5.012 16.078 1 95.81 130 ALA A C 1
ATOM 1045 O O . ALA A 1 130 ? -8.133 -5.398 17.188 1 95.81 130 ALA A O 1
ATOM 1046 N N . PRO A 1 131 ? -8.367 -5.824 15.039 1 95.69 131 PRO A N 1
ATOM 1047 C CA . PRO A 1 131 ? -8.047 -7.242 15.227 1 95.69 131 PRO A CA 1
ATOM 1048 C C . PRO A 1 131 ? -6.637 -7.465 15.758 1 95.69 131 PRO A C 1
ATOM 1050 O O . PRO A 1 131 ? -6.312 -8.562 16.219 1 95.69 131 PRO A O 1
ATOM 1053 N N . LEU A 1 132 ? -5.805 -6.512 15.68 1 95.31 132 LEU A N 1
ATOM 1054 C CA . LEU A 1 132 ? -4.453 -6.664 16.203 1 95.31 132 LEU A CA 1
ATOM 1055 C C . LEU A 1 132 ? -4.473 -6.824 17.719 1 95.31 132 LEU A C 1
ATOM 1057 O O . LEU A 1 132 ? -3.6 -7.48 18.281 1 95.31 132 LEU A O 1
ATOM 1061 N N . GLY A 1 133 ? -5.461 -6.129 18.391 1 93.25 133 GLY A N 1
ATOM 1062 C CA . GLY A 1 133 ? -5.574 -6.242 19.844 1 93.25 133 GLY A CA 1
ATOM 1063 C C . GLY A 1 133 ? -4.301 -5.855 20.562 1 93.25 133 GLY A C 1
ATOM 1064 O O . GLY A 1 133 ? -3.748 -4.781 20.344 1 93.25 133 GLY A O 1
ATOM 1065 N N . SER A 1 134 ? -3.814 -6.816 21.375 1 92.38 134 SER A N 1
ATOM 1066 C CA . SER A 1 134 ? -2.648 -6.551 22.219 1 92.38 134 SER A CA 1
ATOM 1067 C C . SER A 1 134 ? -1.368 -6.527 21.391 1 92.38 134 SER A C 1
ATOM 1069 O O . SER A 1 134 ? -0.322 -6.082 21.859 1 92.38 134 SER A O 1
ATOM 1071 N N . ARG A 1 135 ? -1.456 -6.922 20.125 1 92.56 135 ARG A N 1
ATOM 1072 C CA . ARG A 1 135 ? -0.281 -6.973 19.266 1 92.56 135 ARG A CA 1
ATOM 1073 C C . ARG A 1 135 ? -0.07 -5.645 18.547 1 92.56 135 ARG A C 1
ATOM 1075 O O . ARG A 1 135 ? 0.9 -5.48 17.797 1 92.56 135 ARG A O 1
ATOM 1082 N N . ARG A 1 136 ? -0.936 -4.723 18.766 1 93.81 136 ARG A N 1
ATOM 1083 C CA . ARG A 1 136 ? -0.924 -3.465 18.031 1 93.81 136 ARG A CA 1
ATOM 1084 C C . ARG A 1 136 ? 0.401 -2.732 18.219 1 93.81 136 ARG A C 1
ATOM 1086 O O . ARG A 1 136 ? 1.016 -2.293 17.25 1 93.81 136 ARG A O 1
ATOM 1093 N N . LYS A 1 137 ? 0.78 -2.635 19.438 1 92.88 137 LYS A N 1
ATOM 1094 C CA . LYS A 1 137 ? 2.006 -1.898 19.734 1 92.88 137 LYS A CA 1
ATOM 1095 C C . LYS A 1 137 ? 3.207 -2.525 19.031 1 92.88 137 LYS A C 1
ATOM 1097 O O . LYS A 1 137 ? 4.008 -1.823 18.406 1 92.88 137 LYS A O 1
ATOM 1102 N N . ASP A 1 138 ? 3.34 -3.787 19.125 1 94 138 ASP A N 1
ATOM 1103 C CA . ASP A 1 138 ? 4.453 -4.496 18.5 1 94 138 ASP A CA 1
ATOM 1104 C C . ASP A 1 138 ? 4.375 -4.414 16.969 1 94 138 ASP A C 1
ATOM 1106 O O . ASP A 1 138 ? 5.402 -4.336 16.297 1 94 138 ASP A O 1
ATOM 1110 N N . PHE A 1 139 ? 3.215 -4.539 16.516 1 96.12 139 PHE A N 1
ATOM 1111 C CA . PHE A 1 139 ? 2.99 -4.41 15.078 1 96.12 139 PHE A CA 1
ATOM 1112 C C . PHE A 1 139 ? 3.471 -3.057 14.578 1 96.12 139 PHE A C 1
ATOM 1114 O O . PHE A 1 139 ? 4.172 -2.979 13.562 1 96.12 139 PHE A O 1
ATOM 1121 N N . LEU A 1 140 ? 3.156 -1.994 15.32 1 94.75 140 LEU A N 1
ATOM 1122 C CA . LEU A 1 140 ? 3.549 -0.643 14.938 1 94.75 140 LEU A CA 1
ATOM 1123 C C . LEU A 1 140 ? 5.062 -0.472 15.016 1 94.75 140 LEU A C 1
ATOM 1125 O O . LEU A 1 140 ? 5.66 0.214 14.188 1 94.75 140 LEU A O 1
ATOM 1129 N N . LYS A 1 141 ? 5.637 -1.086 15.984 1 93.94 141 LYS A N 1
ATOM 1130 C CA . LYS A 1 141 ? 7.094 -1.055 16.078 1 93.94 141 LYS A CA 1
ATOM 1131 C C . LYS A 1 141 ? 7.738 -1.713 14.867 1 93.94 141 LYS A C 1
ATOM 1133 O O . LYS A 1 141 ? 8.789 -1.267 14.398 1 93.94 141 LYS A O 1
ATOM 1138 N N . GLY A 1 142 ? 7.133 -2.795 14.445 1 95.19 142 GLY A N 1
ATOM 1139 C CA . GLY A 1 142 ? 7.598 -3.436 13.227 1 95.19 142 GLY A CA 1
ATOM 1140 C C . GLY A 1 142 ? 7.527 -2.529 12.008 1 95.19 142 GLY A C 1
ATOM 1141 O O . GLY A 1 142 ? 8.484 -2.436 11.242 1 95.19 142 GLY A O 1
ATOM 1142 N N . LEU A 1 143 ? 6.383 -1.861 11.859 1 96.12 143 LEU A N 1
ATOM 1143 C CA . LEU A 1 143 ? 6.227 -0.929 10.75 1 96.12 143 LEU A CA 1
ATOM 1144 C C . LEU A 1 143 ? 7.258 0.191 10.828 1 96.12 143 LEU A C 1
ATOM 1146 O O . LEU A 1 143 ? 7.863 0.561 9.82 1 96.12 143 LEU A O 1
ATOM 1150 N N . GLN A 1 144 ? 7.445 0.728 12.008 1 93.56 144 GLN A N 1
ATOM 1151 C CA . GLN A 1 144 ? 8.414 1.797 12.219 1 93.56 144 GLN A CA 1
ATOM 1152 C C . GLN A 1 144 ? 9.82 1.348 11.836 1 93.56 144 GLN A C 1
ATOM 1154 O O . GLN A 1 144 ? 10.578 2.105 11.227 1 93.56 144 GLN A O 1
ATOM 1159 N N . GLY A 1 145 ? 10.125 0.12 12.188 1 93.25 145 GLY A N 1
ATOM 1160 C CA . GLY A 1 145 ? 11.43 -0.427 11.852 1 93.25 145 GLY A CA 1
ATOM 1161 C C . GLY A 1 145 ? 11.648 -0.562 10.352 1 93.25 145 GLY A C 1
ATOM 1162 O O . GLY A 1 145 ? 12.781 -0.447 9.875 1 93.25 145 GLY A O 1
ATOM 1163 N N . LEU A 1 146 ? 10.617 -0.728 9.617 1 94.88 146 LEU A N 1
ATOM 1164 C CA . LEU A 1 146 ? 10.703 -0.905 8.172 1 94.88 146 LEU A CA 1
ATOM 1165 C C . LEU A 1 146 ? 10.781 0.444 7.461 1 94.88 146 LEU A C 1
ATOM 1167 O O . LEU A 1 146 ? 11.273 0.529 6.332 1 94.88 146 LEU A O 1
ATOM 1171 N N . CYS A 1 147 ? 10.242 1.479 8.008 1 88.38 147 CYS A N 1
ATOM 1172 C CA . CYS A 1 147 ? 10.289 2.818 7.426 1 88.38 147 CYS A CA 1
ATOM 1173 C C . CYS A 1 147 ? 11.703 3.389 7.48 1 88.38 147 CYS A C 1
ATOM 1175 O O . CYS A 1 147 ? 12.102 4.152 6.598 1 88.38 147 CYS A O 1
ATOM 1177 N N . ASP A 1 148 ? 12.43 3.113 8.484 1 75.44 148 ASP A N 1
ATOM 1178 C CA . ASP A 1 148 ? 13.734 3.709 8.742 1 75.44 148 ASP A CA 1
ATOM 1179 C C . ASP A 1 148 ? 14.82 3.057 7.883 1 75.44 148 ASP A C 1
ATOM 1181 O O . ASP A 1 148 ? 15.992 3.432 7.961 1 75.44 148 ASP A O 1
ATOM 1185 N N . VAL A 1 149 ? 14.422 2.199 6.965 1 58.34 149 VAL A N 1
ATOM 1186 C CA . VAL A 1 149 ? 15.461 1.542 6.18 1 58.34 149 VAL A CA 1
ATOM 1187 C C . VAL A 1 149 ? 15.781 2.381 4.945 1 58.34 149 VAL A C 1
ATOM 1189 O O . VAL A 1 149 ? 14.914 3.078 4.414 1 58.34 149 VAL A O 1
ATOM 1192 N N . MET B 1 1 ? 1.629 24.312 23.734 1 32.62 1 MET B N 1
ATOM 1193 C CA . MET B 1 1 ? 1.401 23.922 22.344 1 32.62 1 MET B CA 1
ATOM 1194 C C . MET B 1 1 ? 0.112 23.125 22.203 1 32.62 1 MET B C 1
ATOM 1196 O O . MET B 1 1 ? -0.01 22.031 22.766 1 32.62 1 MET B O 1
ATOM 1200 N N . SER B 1 2 ? -1.055 23.688 22.109 1 40.69 2 SER B N 1
ATOM 1201 C CA . SER B 1 2 ? -2.434 23.219 22.125 1 40.69 2 SER B CA 1
ATOM 1202 C C . SER B 1 2 ? -2.607 21.984 21.234 1 40.69 2 SER B C 1
ATOM 1204 O O . SER B 1 2 ? -2.133 21.969 20.109 1 40.69 2 SER B O 1
ATOM 1206 N N . LYS B 1 3 ? -2.359 20.75 21.656 1 48.59 3 LYS B N 1
ATOM 1207 C CA . LYS B 1 3 ? -2.605 19.453 21.031 1 48.59 3 LYS B CA 1
ATOM 1208 C C . LYS B 1 3 ? -3.678 19.562 19.953 1 48.59 3 LYS B C 1
ATOM 1210 O O . LYS B 1 3 ? -4.859 19.75 20.25 1 48.59 3 LYS B O 1
ATOM 1215 N N . ASP B 1 4 ? -3.447 20.406 18.953 1 57.62 4 ASP B N 1
ATOM 1216 C CA . ASP B 1 4 ? -4.492 20.672 17.969 1 57.62 4 ASP B CA 1
ATOM 1217 C C . ASP B 1 4 ? -5.246 19.391 17.625 1 57.62 4 ASP B C 1
ATOM 1219 O O . ASP B 1 4 ? -4.66 18.312 17.609 1 57.62 4 ASP B O 1
ATOM 1223 N N . GLU B 1 5 ? -6.621 19.453 17.969 1 70.12 5 GLU B N 1
ATOM 1224 C CA . GLU B 1 5 ? -7.836 18.672 18.172 1 70.12 5 GLU B CA 1
ATOM 1225 C C . GLU B 1 5 ? -8.156 17.812 16.953 1 70.12 5 GLU B C 1
ATOM 1227 O O . GLU B 1 5 ? -9.148 17.078 16.938 1 70.12 5 GLU B O 1
ATOM 1232 N N . ILE B 1 6 ? -7.145 17.953 15.992 1 83.44 6 ILE B N 1
ATOM 1233 C CA . ILE B 1 6 ? -7.633 17.281 14.797 1 83.44 6 ILE B CA 1
ATOM 1234 C C . ILE B 1 6 ? -7.199 15.812 14.82 1 83.44 6 ILE B C 1
ATOM 1236 O O . ILE B 1 6 ? -8 14.922 14.547 1 83.44 6 ILE B O 1
ATOM 1240 N N . PHE B 1 7 ? -6.027 15.547 15.352 1 84.62 7 PHE B N 1
ATOM 1241 C CA . PHE B 1 7 ? -5.5 14.188 15.273 1 84.62 7 PHE B CA 1
ATOM 1242 C C . PHE B 1 7 ? -5.77 13.43 16.562 1 84.62 7 PHE B C 1
ATOM 1244 O O . PHE B 1 7 ? -5.633 13.977 17.656 1 84.62 7 PHE B O 1
ATOM 1251 N N . GLY B 1 8 ? -6.219 12.203 16.359 1 80.62 8 GLY B N 1
ATOM 1252 C CA . GLY B 1 8 ? -6.441 11.344 17.516 1 80.62 8 GLY B CA 1
ATOM 1253 C C . GLY B 1 8 ? -5.16 10.734 18.062 1 80.62 8 GLY B C 1
ATOM 1254 O O . GLY B 1 8 ? -5.188 10 19.047 1 80.62 8 GLY B O 1
ATOM 1255 N N . PHE B 1 9 ? -4.066 11 17.453 1 79.5 9 PHE B N 1
ATOM 1256 C CA . PHE B 1 9 ? -2.766 10.484 17.859 1 79.5 9 PHE B CA 1
ATOM 1257 C C . PHE B 1 9 ? -1.799 11.633 18.141 1 79.5 9 PHE B C 1
ATOM 1259 O O . PHE B 1 9 ? -1.918 12.711 17.547 1 79.5 9 PHE B O 1
ATOM 1266 N N . ASP B 1 10 ? -0.909 11.312 18.984 1 71.94 10 ASP B N 1
ATOM 1267 C CA . ASP B 1 10 ? 0.013 12.359 19.406 1 71.94 10 ASP B CA 1
ATOM 1268 C C . ASP B 1 10 ? 1.097 12.594 18.359 1 71.94 10 ASP B C 1
ATOM 1270 O O . ASP B 1 10 ? 1.619 13.703 18.234 1 71.94 10 ASP B O 1
ATOM 1274 N N . LYS B 1 11 ? 1.514 11.508 17.812 1 77.06 11 LYS B N 1
ATOM 1275 C CA . LYS B 1 11 ? 2.533 11.578 16.766 1 77.06 11 LYS B CA 1
ATOM 1276 C C . LYS B 1 11 ? 2.104 10.805 15.523 1 77.06 11 LYS B C 1
ATOM 1278 O O . LYS B 1 11 ? 1.391 9.805 15.625 1 77.06 11 LYS B O 1
ATOM 1283 N N . ALA B 1 12 ? 2.498 11.398 14.477 1 73.62 12 ALA B N 1
ATOM 1284 C CA . ALA B 1 12 ? 2.229 10.719 13.211 1 73.62 12 ALA B CA 1
ATOM 1285 C C . ALA B 1 12 ? 2.699 9.266 13.258 1 73.62 12 ALA B C 1
ATOM 1287 O O . ALA B 1 12 ? 2.045 8.375 12.711 1 73.62 12 ALA B O 1
ATOM 1288 N N . GLU B 1 13 ? 3.729 8.977 14.008 1 74.38 13 GLU B N 1
ATOM 1289 C CA . GLU B 1 13 ? 4.332 7.652 14.117 1 74.38 13 GLU B CA 1
ATOM 1290 C C . GLU B 1 13 ? 3.453 6.715 14.938 1 74.38 13 GLU B C 1
ATOM 1292 O O . GLU B 1 13 ? 3.652 5.496 14.93 1 74.38 13 GLU B O 1
ATOM 1297 N N . ASP B 1 14 ? 2.449 7.352 15.508 1 83.81 14 ASP B N 1
ATOM 1298 C CA . ASP B 1 14 ? 1.547 6.535 16.312 1 83.81 14 ASP B CA 1
ATOM 1299 C C . ASP B 1 14 ? 0.327 6.102 15.5 1 83.81 14 ASP B C 1
ATOM 1301 O O . ASP B 1 14 ? -0.481 5.297 15.969 1 83.81 14 ASP B O 1
ATOM 1305 N N . SER B 1 15 ? 0.231 6.613 14.352 1 91.56 15 SER B N 1
ATOM 1306 C CA . SER B 1 15 ? -0.904 6.285 13.492 1 91.56 15 SER B CA 1
ATOM 1307 C C . SER B 1 15 ? -0.635 5.023 12.68 1 91.56 15 SER B C 1
ATOM 1309 O O . SER B 1 15 ? 0.253 5.008 11.828 1 91.56 15 SER B O 1
ATOM 1311 N N . PRO B 1 16 ? -1.379 3.941 12.953 1 95 16 PRO B N 1
ATOM 1312 C CA . PRO B 1 16 ? -1.148 2.693 12.219 1 95 16 PRO B CA 1
ATOM 1313 C C . PRO B 1 16 ? -1.356 2.846 10.711 1 95 16 PRO B C 1
ATOM 1315 O O . PRO B 1 16 ? -0.594 2.287 9.922 1 95 16 PRO B O 1
ATOM 1318 N N . GLY B 1 17 ? -2.371 3.629 10.391 1 96.62 17 GLY B N 1
ATOM 1319 C CA . GLY B 1 17 ? -2.625 3.855 8.977 1 96.62 17 GLY B CA 1
ATOM 1320 C C . GLY B 1 17 ? -1.515 4.625 8.281 1 96.62 17 GLY B C 1
ATOM 1321 O O . GLY B 1 17 ? -1.117 4.289 7.168 1 96.62 17 GLY B O 1
ATOM 1322 N N . PHE B 1 18 ? -1.018 5.598 8.945 1 96 18 PHE B N 1
ATOM 1323 C CA . PHE B 1 18 ? 0.06 6.406 8.391 1 96 18 PHE B CA 1
ATOM 1324 C C . PHE B 1 18 ? 1.328 5.578 8.227 1 96 18 PHE B C 1
ATOM 1326 O O . PHE B 1 18 ? 1.97 5.625 7.172 1 96 18 PHE B O 1
ATOM 1333 N N . LEU B 1 19 ? 1.623 4.773 9.156 1 96.19 19 LEU B N 1
ATOM 1334 C CA . LEU B 1 19 ? 2.801 3.916 9.102 1 96.19 19 LEU B CA 1
ATOM 1335 C C . LEU B 1 19 ? 2.65 2.855 8.016 1 96.19 19 LEU B C 1
ATOM 1337 O O . LEU B 1 19 ? 3.6 2.576 7.281 1 96.19 19 LEU B O 1
ATOM 1341 N N . LEU B 1 20 ? 1.479 2.26 7.961 1 97.31 20 LEU B N 1
ATOM 1342 C CA . LEU B 1 20 ? 1.225 1.278 6.91 1 97.31 20 LEU B CA 1
ATOM 1343 C C . LEU B 1 20 ? 1.381 1.904 5.531 1 97.31 20 LEU B C 1
ATOM 1345 O O . LEU B 1 20 ? 1.967 1.298 4.633 1 97.31 20 LEU B O 1
ATOM 1349 N N . TRP B 1 21 ? 0.893 3.1 5.391 1 97.12 21 TRP B N 1
ATOM 1350 C CA . TRP B 1 21 ? 0.996 3.83 4.133 1 97.12 21 TRP B CA 1
ATOM 1351 C C . TRP B 1 21 ? 2.455 4.07 3.76 1 97.12 21 TRP B C 1
ATOM 1353 O O . TRP B 1 21 ? 2.861 3.82 2.621 1 97.12 21 TRP B O 1
ATOM 1363 N N . GLN B 1 22 ? 3.209 4.543 4.656 1 96.44 22 GLN B N 1
ATOM 1364 C CA . GLN B 1 22 ? 4.617 4.828 4.398 1 96.44 22 GLN B CA 1
ATOM 1365 C C . GLN B 1 22 ? 5.375 3.562 4.008 1 96.44 22 GLN B C 1
ATOM 1367 O O . GLN B 1 22 ? 6.086 3.547 3.002 1 96.44 22 GLN B O 1
ATOM 1372 N N . VAL B 1 23 ? 5.195 2.533 4.789 1 96.94 23 VAL B N 1
ATOM 1373 C CA . VAL B 1 23 ? 5.91 1.28 4.57 1 96.94 23 VAL B CA 1
ATOM 1374 C C . VAL B 1 23 ? 5.492 0.674 3.232 1 96.94 23 VAL B C 1
ATOM 1376 O O . VAL B 1 23 ? 6.34 0.243 2.447 1 96.94 23 VAL B O 1
ATOM 1379 N N . SER B 1 24 ? 4.211 0.616 3 1 97.25 24 SER B N 1
ATOM 1380 C CA . SER B 1 24 ? 3.717 -0 1.772 1 97.25 24 SER B CA 1
ATOM 1381 C C . SER B 1 24 ? 4.18 0.773 0.542 1 97.25 24 SER B C 1
ATOM 1383 O O . SER B 1 24 ? 4.516 0.176 -0.482 1 97.25 24 SER B O 1
ATOM 1385 N N . ASN B 1 25 ? 4.211 2.088 0.621 1 96.06 25 ASN B N 1
ATOM 1386 C CA . ASN B 1 25 ? 4.668 2.889 -0.51 1 96.06 25 ASN B CA 1
ATOM 1387 C C . ASN B 1 25 ? 6.152 2.664 -0.791 1 96.06 25 ASN B C 1
ATOM 1389 O O . ASN B 1 25 ? 6.559 2.545 -1.947 1 96.06 25 ASN B O 1
ATOM 1393 N N . LEU B 1 26 ? 6.941 2.666 0.244 1 95.44 26 LEU B N 1
ATOM 1394 C CA . LEU B 1 26 ? 8.375 2.422 0.102 1 95.44 26 LEU B CA 1
ATOM 1395 C C . LEU B 1 26 ? 8.633 1.056 -0.526 1 95.44 26 LEU B C 1
ATOM 1397 O O . LEU B 1 26 ? 9.438 0.935 -1.449 1 95.44 26 LEU B O 1
ATOM 1401 N N . TRP B 1 27 ? 7.945 0.112 0.003 1 97.5 27 TRP B N 1
ATOM 1402 C CA . TRP B 1 27 ? 8.07 -1.263 -0.47 1 97.5 27 TRP B CA 1
ATOM 1403 C C . TRP B 1 27 ? 7.598 -1.385 -1.915 1 97.5 27 TRP B C 1
ATOM 1405 O O . TRP B 1 27 ? 8.32 -1.902 -2.77 1 97.5 27 TRP B O 1
ATOM 1415 N N . GLN B 1 28 ? 6.438 -0.867 -2.27 1 96.81 28 GLN B N 1
ATOM 1416 C CA . GLN B 1 28 ? 5.836 -1.016 -3.59 1 96.81 28 GLN B CA 1
ATOM 1417 C C . GLN B 1 28 ? 6.641 -0.267 -4.648 1 96.81 28 GLN B C 1
ATOM 1419 O O . GLN B 1 28 ? 6.699 -0.688 -5.805 1 96.81 28 GLN B O 1
ATOM 1424 N N . ARG B 1 29 ? 7.258 0.829 -4.258 1 95.31 29 ARG B N 1
ATOM 1425 C CA . ARG B 1 29 ? 8.117 1.561 -5.18 1 95.31 29 ARG B CA 1
ATOM 1426 C C . ARG B 1 29 ? 9.242 0.67 -5.699 1 95.31 29 ARG B C 1
ATOM 1428 O O . ARG B 1 29 ? 9.508 0.635 -6.906 1 95.31 29 ARG B O 1
ATOM 1435 N N . GLU B 1 30 ? 9.852 -0.032 -4.797 1 96.88 30 GLU B N 1
ATOM 1436 C CA . GLU B 1 30 ? 10.953 -0.899 -5.195 1 96.88 30 GLU B CA 1
ATOM 1437 C C . GLU B 1 30 ? 10.445 -2.115 -5.969 1 96.88 30 GLU B C 1
ATOM 1439 O O . GLU B 1 30 ? 11.094 -2.566 -6.914 1 96.88 30 GLU B O 1
ATOM 1444 N N . ILE B 1 31 ? 9.312 -2.631 -5.57 1 98.31 31 ILE B N 1
ATOM 1445 C CA . ILE B 1 31 ? 8.719 -3.748 -6.293 1 98.31 31 ILE B CA 1
ATOM 1446 C C . ILE B 1 31 ? 8.445 -3.336 -7.738 1 98.31 31 ILE B C 1
ATOM 1448 O O . ILE B 1 31 ? 8.727 -4.094 -8.672 1 98.31 31 ILE B O 1
ATOM 1452 N N . ARG B 1 32 ? 7.91 -2.197 -7.945 1 97.62 32 ARG B N 1
ATOM 1453 C CA . ARG B 1 32 ? 7.641 -1.687 -9.281 1 97.62 32 ARG B CA 1
ATOM 1454 C C . ARG B 1 32 ? 8.922 -1.604 -10.102 1 97.62 32 ARG B C 1
ATOM 1456 O O . ARG B 1 32 ? 8.945 -1.979 -11.281 1 97.62 32 ARG B O 1
ATOM 1463 N N . LYS B 1 33 ? 9.984 -1.114 -9.508 1 98 33 LYS B N 1
ATOM 1464 C CA . LYS B 1 33 ? 11.273 -1.007 -10.195 1 98 33 LYS B CA 1
ATOM 1465 C C . LYS B 1 33 ? 11.773 -2.377 -10.641 1 98 33 LYS B C 1
ATOM 1467 O O . LYS B 1 33 ? 12.344 -2.51 -11.727 1 98 33 LYS B O 1
ATOM 1472 N N . ILE B 1 34 ? 11.57 -3.326 -9.773 1 98.44 34 ILE B N 1
ATOM 1473 C CA . ILE B 1 34 ? 12.039 -4.688 -10.023 1 98.44 34 ILE B CA 1
ATOM 1474 C C . ILE B 1 34 ? 11.234 -5.301 -11.172 1 98.44 34 ILE B C 1
ATOM 1476 O O . ILE B 1 34 ? 11.789 -6.027 -12 1 98.44 34 ILE B O 1
ATOM 1480 N N . LEU B 1 35 ? 9.953 -5.004 -11.289 1 98.69 35 LEU B N 1
ATOM 1481 C CA . LEU B 1 35 ? 9.055 -5.688 -12.211 1 98.69 35 LEU B CA 1
ATOM 1482 C C . LEU B 1 35 ? 8.984 -4.957 -13.547 1 98.69 35 LEU B C 1
ATOM 1484 O O . LEU B 1 35 ? 8.594 -5.539 -14.555 1 98.69 35 LEU B O 1
ATOM 1488 N N . GLU B 1 36 ? 9.414 -3.719 -13.508 1 98.38 36 GLU B N 1
ATOM 1489 C CA . GLU B 1 36 ? 9.312 -2.875 -14.695 1 98.38 36 GLU B CA 1
ATOM 1490 C C . GLU B 1 36 ? 10.07 -3.486 -15.875 1 98.38 36 GLU B C 1
ATOM 1492 O O . GLU B 1 36 ? 9.5 -3.664 -16.953 1 98.38 36 GLU B O 1
ATOM 1497 N N . PRO B 1 37 ? 11.32 -3.912 -15.711 1 98.25 37 PRO B N 1
ATOM 1498 C CA . PRO B 1 37 ? 12.062 -4.504 -16.828 1 98.25 37 PRO B CA 1
ATOM 1499 C C . PRO B 1 37 ? 11.43 -5.805 -17.328 1 98.25 37 PRO B C 1
ATOM 1501 O O . PRO B 1 37 ? 11.75 -6.27 -18.422 1 98.25 37 PRO B O 1
ATOM 1504 N N . LEU B 1 38 ? 10.594 -6.406 -16.547 1 98.19 38 LEU B N 1
ATOM 1505 C CA . LEU B 1 38 ? 9.945 -7.664 -16.891 1 98.19 38 LEU B CA 1
ATOM 1506 C C . LEU B 1 38 ? 8.578 -7.414 -17.516 1 98.19 38 LEU B C 1
ATOM 1508 O O . LEU B 1 38 ? 7.824 -8.359 -17.766 1 98.19 38 LEU B O 1
ATOM 1512 N N . ASP B 1 39 ? 8.234 -6.148 -17.641 1 98 39 ASP B N 1
ATOM 1513 C CA . ASP B 1 39 ? 6.969 -5.711 -18.234 1 98 39 ASP B CA 1
ATOM 1514 C C . ASP B 1 39 ? 5.777 -6.277 -17.469 1 98 39 ASP B C 1
ATOM 1516 O O . ASP B 1 39 ? 4.852 -6.828 -18.062 1 98 39 ASP B O 1
ATOM 1520 N N . LEU B 1 40 ? 5.836 -6.238 -16.156 1 98.38 40 LEU B N 1
ATOM 1521 C CA . LEU B 1 40 ? 4.77 -6.648 -15.25 1 98.38 40 LEU B CA 1
ATOM 1522 C C . LEU B 1 40 ? 4.414 -5.527 -14.281 1 98.38 40 LEU B C 1
ATOM 1524 O O . LEU B 1 40 ? 5.305 -4.863 -13.734 1 98.38 40 LEU B O 1
ATOM 1528 N N . THR B 1 41 ? 3.162 -5.309 -14.117 1 97.75 41 THR B N 1
ATOM 1529 C CA . THR B 1 41 ? 2.732 -4.562 -12.945 1 97.75 41 THR B CA 1
ATOM 1530 C C . THR B 1 41 ? 2.699 -5.465 -11.711 1 97.75 41 THR B C 1
ATOM 1532 O O . THR B 1 41 ? 2.826 -6.684 -11.828 1 97.75 41 THR B O 1
ATOM 1535 N N . HIS B 1 42 ? 2.57 -4.84 -10.602 1 97.94 42 HIS B N 1
ATOM 1536 C CA . HIS B 1 42 ? 2.504 -5.621 -9.375 1 97.94 42 HIS B CA 1
ATOM 1537 C C . HIS B 1 42 ? 1.282 -6.535 -9.367 1 97.94 42 HIS B C 1
ATOM 1539 O O . HIS B 1 42 ? 1.372 -7.695 -8.969 1 97.94 42 HIS B O 1
ATOM 1545 N N . ALA B 1 43 ? 0.157 -6.004 -9.797 1 97.31 43 ALA B N 1
ATOM 1546 C CA . ALA B 1 43 ? -1.067 -6.801 -9.836 1 97.31 43 ALA B CA 1
ATOM 1547 C C . ALA B 1 43 ? -0.922 -7.984 -10.789 1 97.31 43 ALA B C 1
ATOM 1549 O O . ALA B 1 43 ? -1.346 -9.102 -10.469 1 97.31 43 ALA B O 1
ATOM 1550 N N . GLN B 1 44 ? -0.354 -7.715 -11.906 1 97.94 44 GLN B N 1
ATOM 1551 C CA . GLN B 1 44 ? -0.109 -8.789 -12.867 1 97.94 44 GLN B CA 1
ATOM 1552 C C . GLN B 1 44 ? 0.804 -9.859 -12.273 1 97.94 44 GLN B C 1
ATOM 1554 O O . GLN B 1 44 ? 0.546 -11.055 -12.422 1 97.94 44 GLN B O 1
ATOM 1559 N N . PHE B 1 45 ? 1.846 -9.438 -11.617 1 98.31 45 PHE B N 1
ATOM 1560 C CA . PHE B 1 45 ? 2.773 -10.352 -10.961 1 98.31 45 PHE B CA 1
ATOM 1561 C C . PHE B 1 45 ? 2.049 -11.219 -9.945 1 98.31 45 PHE B C 1
ATOM 1563 O O . PHE B 1 45 ? 2.201 -12.445 -9.938 1 98.31 45 PHE B O 1
ATOM 1570 N N . VAL B 1 46 ? 1.273 -10.641 -9.109 1 97.5 46 VAL B N 1
ATOM 1571 C CA . VAL B 1 46 ? 0.567 -11.359 -8.055 1 97.5 46 VAL B CA 1
ATOM 1572 C C . VAL B 1 46 ? -0.404 -12.367 -8.664 1 97.5 46 VAL B C 1
ATOM 1574 O O . VAL B 1 46 ? -0.449 -13.523 -8.25 1 97.5 46 VAL B O 1
ATOM 1577 N N . VAL B 1 47 ? -1.157 -11.945 -9.648 1 97.31 47 VAL B N 1
ATOM 1578 C CA . VAL B 1 47 ? -2.139 -12.812 -10.289 1 97.31 47 VAL B CA 1
ATOM 1579 C C . VAL B 1 47 ? -1.432 -14 -10.945 1 97.31 47 VAL B C 1
ATOM 1581 O O . VAL B 1 47 ? -1.878 -15.141 -10.828 1 97.31 47 VAL B O 1
ATOM 1584 N N . LEU B 1 48 ? -0.349 -13.734 -11.594 1 97.94 48 LEU B N 1
ATOM 1585 C CA . LEU B 1 48 ? 0.441 -14.789 -12.219 1 97.94 48 LEU B CA 1
ATOM 1586 C C . LEU B 1 48 ? 0.977 -15.758 -11.164 1 97.94 48 LEU B C 1
ATOM 1588 O O . LEU B 1 48 ? 0.874 -16.969 -11.328 1 97.94 48 LEU B O 1
ATOM 1592 N N . ALA B 1 49 ? 1.529 -15.25 -10.109 1 97 49 ALA B N 1
ATOM 1593 C CA . ALA B 1 49 ? 2.113 -16.047 -9.031 1 97 49 ALA B CA 1
ATOM 1594 C C . ALA B 1 49 ? 1.048 -16.891 -8.328 1 97 49 ALA B C 1
ATOM 1596 O O . ALA B 1 49 ? 1.258 -18.078 -8.07 1 97 49 ALA B O 1
ATOM 1597 N N . VAL B 1 50 ? -0.057 -16.266 -8.031 1 95.69 50 VAL B N 1
ATOM 1598 C CA . VAL B 1 50 ? -1.148 -16.953 -7.355 1 95.69 50 VAL B CA 1
ATOM 1599 C C . VAL B 1 50 ? -1.688 -18.062 -8.25 1 95.69 50 VAL B C 1
ATOM 1601 O O . VAL B 1 50 ? -1.979 -19.172 -7.773 1 95.69 50 VAL B O 1
ATOM 1604 N N . THR B 1 51 ? -1.858 -17.766 -9.5 1 96.31 51 THR B N 1
ATOM 1605 C CA . THR B 1 51 ? -2.326 -18.766 -10.453 1 96.31 51 THR B CA 1
ATOM 1606 C C . THR B 1 51 ? -1.403 -19.984 -10.453 1 96.31 51 THR B C 1
ATOM 1608 O O . THR B 1 51 ? -1.864 -21.125 -10.344 1 96.31 51 THR B O 1
ATOM 1611 N N . TYR B 1 52 ? -0.154 -19.703 -10.531 1 95.69 52 TYR B N 1
ATOM 1612 C CA . TYR B 1 52 ? 0.822 -20.781 -10.562 1 95.69 52 TYR B CA 1
ATOM 1613 C C . TYR B 1 52 ? 0.824 -21.562 -9.25 1 95.69 52 TYR B C 1
ATOM 1615 O O . TYR B 1 52 ? 0.915 -22.797 -9.25 1 95.69 52 TYR B O 1
ATOM 1623 N N . TRP B 1 53 ? 0.744 -20.875 -8.203 1 92.88 53 TRP B N 1
ATOM 1624 C CA . TRP B 1 53 ? 0.705 -21.516 -6.891 1 92.88 53 TRP B CA 1
ATOM 1625 C C . TRP B 1 53 ? -0.494 -22.438 -6.773 1 92.88 53 TRP B C 1
ATOM 1627 O O . TRP B 1 53 ? -0.365 -23.562 -6.289 1 92.88 53 TRP B O 1
ATOM 1637 N N . LEU B 1 54 ? -1.629 -21.984 -7.148 1 93 54 LEU B N 1
ATOM 1638 C CA . LEU B 1 54 ? -2.838 -22.797 -7.117 1 93 54 LEU B CA 1
ATOM 1639 C C . LEU B 1 54 ? -2.676 -24.047 -7.984 1 93 54 LEU B C 1
ATOM 1641 O O . LEU B 1 54 ? -3.066 -25.141 -7.578 1 93 54 LEU B O 1
ATOM 1645 N N . GLU B 1 55 ? -2.117 -23.859 -9.125 1 91.69 55 GLU B N 1
ATOM 1646 C CA . GLU B 1 55 ? -1.849 -24.984 -10.016 1 91.69 55 GLU B CA 1
ATOM 1647 C C . GLU B 1 55 ? -0.982 -26.031 -9.328 1 91.69 55 GLU B C 1
ATOM 1649 O O . GLU B 1 55 ? -1.29 -27.234 -9.375 1 91.69 55 GLU B O 1
ATOM 1654 N N . CYS B 1 56 ? 0.02 -25.531 -8.719 1 90.69 56 CYS B N 1
ATOM 1655 C CA . CYS B 1 56 ? 0.962 -26.438 -8.062 1 90.69 56 CYS B CA 1
ATOM 1656 C C . CYS B 1 56 ? 0.312 -27.125 -6.871 1 90.69 56 CYS B C 1
ATOM 1658 O O . CYS B 1 56 ? 0.698 -28.25 -6.508 1 90.69 56 CYS B O 1
ATOM 1660 N N . SER B 1 57 ? -0.651 -26.531 -6.297 1 89.31 57 SER B N 1
ATOM 1661 C CA . SER B 1 57 ? -1.323 -27.094 -5.125 1 89.31 57 SER B CA 1
ATOM 1662 C C . SER B 1 57 ? -2.447 -28.031 -5.527 1 89.31 57 SER B C 1
ATOM 1664 O O . SER B 1 57 ? -3.168 -28.547 -4.672 1 89.31 57 SER B O 1
ATOM 1666 N N . GLY B 1 58 ? -2.684 -28.141 -6.785 1 88.38 58 GLY B N 1
ATOM 1667 C CA . GLY B 1 58 ? -3.689 -29.062 -7.289 1 88.38 58 GLY B CA 1
ATOM 1668 C C . GLY B 1 58 ? -5.098 -28.516 -7.207 1 88.38 58 GLY B C 1
ATOM 1669 O O . GLY B 1 58 ? -6.07 -29.281 -7.176 1 88.38 58 GLY B O 1
ATOM 1670 N N . VAL B 1 59 ? -5.234 -27.297 -7.078 1 88.19 59 VAL B N 1
ATOM 1671 C CA . VAL B 1 59 ? -6.531 -26.625 -6.992 1 88.19 59 VAL B CA 1
ATOM 1672 C C . VAL B 1 59 ? -6.902 -26.047 -8.359 1 88.19 59 VAL B C 1
ATOM 1674 O O . VAL B 1 59 ? -6.035 -25.578 -9.094 1 88.19 59 VAL B O 1
ATOM 1677 N N . GLU B 1 60 ? -8.172 -26.078 -8.688 1 89.25 60 GLU B N 1
ATOM 1678 C CA . GLU B 1 60 ? -8.641 -25.469 -9.93 1 89.25 60 GLU B CA 1
ATOM 1679 C C . GLU B 1 60 ? -8.359 -23.969 -9.945 1 89.25 60 GLU B C 1
ATOM 1681 O O . GLU B 1 60 ? -8.672 -23.266 -8.984 1 89.25 60 GLU B O 1
ATOM 1686 N N . THR B 1 61 ? -7.797 -23.531 -11.062 1 93.81 61 THR B N 1
ATOM 1687 C CA . THR B 1 61 ? -7.391 -22.125 -11.172 1 93.81 61 THR B CA 1
ATOM 1688 C C . THR B 1 61 ? -8.438 -21.328 -11.938 1 93.81 61 THR B C 1
ATOM 1690 O O . THR B 1 61 ? -8.188 -20.859 -13.055 1 93.81 61 THR B O 1
ATOM 1693 N N . THR B 1 62 ? -9.562 -21.094 -11.297 1 93.38 62 THR B N 1
ATOM 1694 C CA . THR B 1 62 ? -10.594 -20.234 -11.875 1 93.38 62 THR B CA 1
ATOM 1695 C C . THR B 1 62 ? -10.375 -18.781 -11.469 1 93.38 62 THR B C 1
ATOM 1697 O O . THR B 1 62 ? -9.648 -18.5 -10.516 1 93.38 62 THR B O 1
ATOM 1700 N N . GLN B 1 63 ? -10.977 -17.906 -12.258 1 93.88 63 GLN B N 1
ATOM 1701 C CA . GLN B 1 63 ? -10.852 -16.484 -11.953 1 93.88 63 GLN B CA 1
ATOM 1702 C C . GLN B 1 63 ? -11.297 -16.188 -10.523 1 93.88 63 GLN B C 1
ATOM 1704 O O . GLN B 1 63 ? -10.664 -15.391 -9.82 1 93.88 63 GLN B O 1
ATOM 1709 N N . ILE B 1 64 ? -12.344 -16.844 -10.102 1 93.56 64 ILE B N 1
ATOM 1710 C CA . ILE B 1 64 ? -12.898 -16.609 -8.773 1 93.56 64 ILE B CA 1
ATOM 1711 C C . ILE B 1 64 ? -11.906 -17.078 -7.707 1 93.56 64 ILE B C 1
ATOM 1713 O O . ILE B 1 64 ? -11.656 -16.375 -6.727 1 93.56 64 ILE B O 1
ATOM 1717 N N . ARG B 1 65 ? -11.336 -18.219 -7.828 1 94.19 65 ARG B N 1
ATOM 1718 C CA . ARG B 1 65 ? -10.383 -18.766 -6.863 1 94.19 65 ARG B CA 1
ATOM 1719 C C . ARG B 1 65 ? -9.117 -17.906 -6.82 1 94.19 65 ARG B C 1
ATOM 1721 O O . ARG B 1 65 ? -8.539 -17.688 -5.754 1 94.19 65 ARG B O 1
ATOM 1728 N N . ILE B 1 66 ? -8.688 -17.469 -7.992 1 95.88 66 ILE B N 1
ATOM 1729 C CA . ILE B 1 66 ? -7.508 -16.609 -8.078 1 95.88 66 ILE B CA 1
ATOM 1730 C C . ILE B 1 66 ? -7.773 -15.289 -7.352 1 95.88 66 ILE B C 1
ATOM 1732 O O . ILE B 1 66 ? -6.957 -14.844 -6.543 1 95.88 66 ILE B O 1
ATOM 1736 N N . SER B 1 67 ? -8.93 -14.688 -7.617 1 96.31 67 SER B N 1
ATOM 1737 C CA . SER B 1 67 ? -9.297 -13.43 -6.969 1 96.31 67 SER B CA 1
ATOM 1738 C C . SER B 1 67 ? -9.414 -13.602 -5.461 1 96.31 67 SER B C 1
ATOM 1740 O O . SER B 1 67 ? -8.969 -12.734 -4.695 1 96.31 67 SER B O 1
ATOM 1742 N N . ASP B 1 68 ? -9.984 -14.711 -5.012 1 93.56 68 ASP B N 1
ATOM 1743 C CA . ASP B 1 68 ? -10.156 -15 -3.594 1 93.56 68 ASP B CA 1
ATOM 1744 C C . ASP B 1 68 ? -8.805 -15.148 -2.9 1 93.56 68 ASP B C 1
ATOM 1746 O O . ASP B 1 68 ? -8.578 -14.586 -1.826 1 93.56 68 ASP B O 1
ATOM 1750 N N . GLN B 1 69 ? -7.93 -15.914 -3.541 1 92.69 69 GLN B N 1
ATOM 1751 C CA . GLN B 1 69 ? -6.609 -16.156 -2.971 1 92.69 69 GLN B CA 1
ATOM 1752 C C . GLN B 1 69 ? -5.781 -14.867 -2.947 1 92.69 69 GLN B C 1
ATOM 1754 O O . GLN B 1 69 ? -5.051 -14.609 -1.987 1 92.69 69 GLN B O 1
ATOM 1759 N N . ALA B 1 70 ? -5.828 -14.062 -3.955 1 94.31 70 ALA B N 1
ATOM 1760 C CA . ALA B 1 70 ? -5.074 -12.812 -4.059 1 94.31 70 ALA B CA 1
ATOM 1761 C C . ALA B 1 70 ? -5.715 -11.711 -3.217 1 94.31 70 ALA B C 1
ATOM 1763 O O . ALA B 1 70 ? -5.09 -10.68 -2.957 1 94.31 70 ALA B O 1
ATOM 1764 N N . LYS B 1 71 ? -7.008 -11.922 -2.82 1 93.94 71 LYS B N 1
ATOM 1765 C CA . LYS B 1 71 ? -7.809 -10.914 -2.127 1 93.94 71 LYS B CA 1
ATOM 1766 C C . LYS B 1 71 ? -7.945 -9.648 -2.965 1 93.94 71 LYS B C 1
ATOM 1768 O O . LYS B 1 71 ? -7.746 -8.539 -2.461 1 93.94 71 LYS B O 1
ATOM 1773 N N . THR B 1 72 ? -8.172 -9.836 -4.188 1 94.12 72 THR B N 1
ATOM 1774 C CA . THR B 1 72 ? -8.469 -8.766 -5.133 1 94.12 72 THR B CA 1
ATOM 1775 C C . THR B 1 72 ? -9.906 -8.875 -5.645 1 94.12 72 THR B C 1
ATOM 1777 O O . THR B 1 72 ? -10.547 -9.922 -5.484 1 94.12 72 THR B O 1
ATOM 1780 N N . ASP B 1 73 ? -10.438 -7.785 -6.16 1 92.25 73 ASP B N 1
ATOM 1781 C CA . ASP B 1 73 ? -11.766 -7.871 -6.754 1 92.25 73 ASP B CA 1
ATOM 1782 C C . ASP B 1 73 ? -11.727 -8.625 -8.078 1 92.25 73 ASP B C 1
ATOM 1784 O O . ASP B 1 73 ? -10.734 -8.57 -8.805 1 92.25 73 ASP B O 1
ATOM 1788 N N . PRO B 1 74 ? -12.805 -9.281 -8.383 1 93.12 74 PRO B N 1
ATOM 1789 C CA . PRO B 1 74 ? -12.875 -10.102 -9.594 1 93.12 74 PRO B CA 1
ATOM 1790 C C . PRO B 1 74 ? -12.602 -9.297 -10.867 1 93.12 74 PRO B C 1
ATOM 1792 O O . PRO B 1 74 ? -11.961 -9.805 -11.789 1 93.12 74 PRO B O 1
ATOM 1795 N N . MET B 1 75 ? -13.062 -8.102 -10.836 1 93.19 75 MET B N 1
ATOM 1796 C CA . MET B 1 75 ? -12.867 -7.281 -12.031 1 93.19 75 MET B CA 1
ATOM 1797 C C . MET B 1 75 ? -11.391 -6.969 -12.242 1 93.19 75 MET B C 1
ATOM 1799 O O . MET B 1 75 ? -10.898 -7.023 -13.375 1 93.19 75 MET B O 1
ATOM 1803 N N . SER B 1 76 ? -10.68 -6.582 -11.203 1 94.44 76 SER B N 1
ATOM 1804 C CA . SER B 1 76 ? -9.242 -6.32 -11.281 1 94.44 76 SER B CA 1
ATOM 1805 C C . SER B 1 76 ? -8.477 -7.574 -11.688 1 94.44 76 SER B C 1
ATOM 1807 O O . SER B 1 76 ? -7.535 -7.504 -12.477 1 94.44 76 SER B O 1
ATOM 1809 N N . THR B 1 77 ? -8.906 -8.672 -11.156 1 96.62 77 THR B N 1
ATOM 1810 C CA . THR B 1 77 ? -8.281 -9.945 -11.492 1 96.62 77 THR B CA 1
ATOM 1811 C C . THR B 1 77 ? -8.484 -10.281 -12.969 1 96.62 77 THR B C 1
ATOM 1813 O O . THR B 1 77 ? -7.547 -10.672 -13.664 1 96.62 77 THR B O 1
ATOM 1816 N N . SER B 1 78 ? -9.688 -10.094 -13.461 1 95.75 78 SER B N 1
ATOM 1817 C CA . SER B 1 78 ? -10.008 -10.344 -14.859 1 95.75 78 SER B CA 1
ATOM 1818 C C . SER B 1 78 ? -9.148 -9.484 -15.781 1 95.75 78 SER B C 1
ATOM 1820 O O . SER B 1 78 ? -8.633 -9.977 -16.797 1 95.75 78 SER B O 1
ATOM 1822 N N . THR B 1 79 ? -9.07 -8.266 -15.43 1 97.38 79 THR B N 1
ATOM 1823 C CA . THR B 1 79 ? -8.266 -7.344 -16.219 1 97.38 79 THR B CA 1
ATOM 1824 C C . THR B 1 79 ? -6.805 -7.793 -16.25 1 97.38 79 THR B C 1
ATOM 1826 O O . THR B 1 79 ? -6.172 -7.789 -17.312 1 97.38 79 THR B O 1
ATOM 1829 N N . ALA B 1 80 ? -6.25 -8.141 -15.141 1 97.81 80 ALA B N 1
ATOM 1830 C CA . ALA B 1 80 ? -4.871 -8.625 -15.07 1 97.81 80 ALA B CA 1
ATOM 1831 C C . ALA B 1 80 ? -4.695 -9.898 -15.891 1 97.81 80 ALA B C 1
ATOM 1833 O O . ALA B 1 80 ? -3.701 -10.047 -16.609 1 97.81 80 ALA B O 1
ATOM 1834 N N . LEU B 1 81 ? -5.672 -10.773 -15.82 1 97.69 81 LEU B N 1
ATOM 1835 C CA . LEU B 1 81 ? -5.605 -12.023 -16.562 1 97.69 81 LEU B CA 1
ATOM 1836 C C . LEU B 1 81 ? -5.672 -11.773 -18.062 1 97.69 81 LEU B C 1
ATOM 1838 O O . LEU B 1 81 ? -4.973 -12.43 -18.844 1 97.69 81 LEU B O 1
ATOM 1842 N N . ARG B 1 82 ? -6.527 -10.906 -18.422 1 97.5 82 ARG B N 1
ATOM 1843 C CA . ARG B 1 82 ? -6.625 -10.547 -19.844 1 97.5 82 ARG B CA 1
ATOM 1844 C C . ARG B 1 82 ? -5.301 -10.008 -20.359 1 97.5 82 ARG B C 1
ATOM 1846 O O . ARG B 1 82 ? -4.855 -10.391 -21.453 1 97.5 82 ARG B O 1
ATOM 1853 N N . THR B 1 83 ? -4.691 -9.148 -19.625 1 98.31 83 THR B N 1
ATOM 1854 C CA . THR B 1 83 ? -3.402 -8.586 -20.016 1 98.31 83 THR B CA 1
ATOM 1855 C C . THR B 1 83 ? -2.334 -9.672 -20.094 1 98.31 83 THR B C 1
ATOM 1857 O O . THR B 1 83 ? -1.553 -9.719 -21.047 1 98.31 83 THR B O 1
ATOM 1860 N N . LEU B 1 84 ? -2.283 -10.555 -19.109 1 98.44 84 LEU B N 1
ATOM 1861 C CA . LEU B 1 84 ? -1.313 -11.641 -19.047 1 98.44 84 LEU B CA 1
ATOM 1862 C C . LEU B 1 84 ? -1.521 -12.609 -20.219 1 98.44 84 LEU B C 1
ATOM 1864 O O . LEU B 1 84 ? -0.555 -13.164 -20.75 1 98.44 84 LEU B O 1
ATOM 1868 N N . GLU B 1 85 ? -2.781 -12.828 -20.5 1 97.81 85 GLU B N 1
ATOM 1869 C CA . GLU B 1 85 ? -3.09 -13.672 -21.656 1 97.81 85 GLU B CA 1
ATOM 1870 C C . GLU B 1 85 ? -2.592 -13.039 -22.953 1 97.81 85 GLU B C 1
ATOM 1872 O O . GLU B 1 85 ? -2.023 -13.727 -23.797 1 97.81 85 GLU B O 1
ATOM 1877 N N . GLY B 1 86 ? -2.861 -11.758 -23.078 1 97.81 86 GLY B N 1
ATOM 1878 C CA . GLY B 1 86 ? -2.352 -11.031 -24.234 1 97.81 86 GLY B CA 1
ATOM 1879 C C . GLY B 1 86 ? -0.842 -11.102 -24.359 1 97.81 86 GLY B C 1
ATOM 1880 O O . GLY B 1 86 ? -0.312 -11.141 -25.484 1 97.81 86 GLY B O 1
ATOM 1881 N N . LYS B 1 87 ? -0.131 -11.242 -23.25 1 97.62 87 LYS B N 1
ATOM 1882 C CA . LYS B 1 87 ? 1.325 -11.344 -23.219 1 97.62 87 LYS B CA 1
ATOM 1883 C C . LYS B 1 87 ? 1.775 -12.797 -23.344 1 97.62 87 LYS B C 1
ATOM 1885 O O . LYS B 1 87 ? 2.967 -13.094 -23.234 1 97.62 87 LYS B O 1
ATOM 1890 N N . LYS B 1 88 ? 0.813 -13.68 -23.391 1 97.88 88 LYS B N 1
ATOM 1891 C CA . LYS B 1 88 ? 1.037 -15.109 -23.547 1 97.88 88 LYS B CA 1
ATOM 1892 C C . LYS B 1 88 ? 1.64 -15.719 -22.297 1 97.88 88 LYS B C 1
ATOM 1894 O O . LYS B 1 88 ? 2.396 -16.688 -22.375 1 97.88 88 LYS B O 1
ATOM 1899 N N . MET B 1 89 ? 1.355 -15.117 -21.188 1 98.44 89 MET B N 1
ATOM 1900 C CA . MET B 1 89 ? 1.875 -15.609 -19.906 1 98.44 89 MET B CA 1
ATOM 1901 C C . MET B 1 89 ? 0.917 -16.625 -19.281 1 98.44 89 MET B C 1
ATOM 1903 O O . MET B 1 89 ? 1.32 -17.422 -18.453 1 98.44 89 MET B O 1
ATOM 1907 N N . VAL B 1 90 ? -0.373 -16.484 -19.672 1 98.19 90 VAL B N 1
ATOM 1908 C CA . VAL B 1 90 ? -1.385 -17.438 -19.234 1 98.19 90 VAL B CA 1
ATOM 1909 C C . VAL B 1 90 ? -2.277 -17.828 -20.406 1 98.19 90 VAL B C 1
ATOM 1911 O O . VAL B 1 90 ? -2.289 -17.156 -21.438 1 98.19 90 VAL B O 1
ATOM 1914 N N . SER B 1 91 ? -2.934 -18.938 -20.234 1 96.62 91 SER B N 1
ATOM 1915 C CA . SER B 1 91 ? -3.945 -19.391 -21.188 1 96.62 91 SER B CA 1
ATOM 1916 C C . SER B 1 91 ? -5.238 -19.766 -20.469 1 96.62 91 SER B C 1
ATOM 1918 O O . SER B 1 91 ? -5.215 -20.219 -19.312 1 96.62 91 SER B O 1
ATOM 1920 N N . ARG B 1 92 ? -6.34 -19.516 -21.141 1 92.31 92 ARG B N 1
ATOM 1921 C CA . ARG B 1 92 ? -7.645 -19.844 -20.578 1 92.31 92 ARG B CA 1
ATOM 1922 C C . ARG B 1 92 ? -8.305 -20.969 -21.359 1 92.31 92 ARG B C 1
ATOM 1924 O O . ARG B 1 92 ? -8.211 -21.031 -22.578 1 92.31 92 ARG B O 1
ATOM 1931 N N . PHE B 1 93 ? -8.922 -21.859 -20.609 1 86.81 93 PHE B N 1
ATOM 1932 C CA . PHE B 1 93 ? -9.602 -22.969 -21.25 1 86.81 93 PHE B CA 1
ATOM 1933 C C . PHE B 1 93 ? -10.922 -23.281 -20.547 1 86.81 93 PHE B C 1
ATOM 1935 O O . PHE B 1 93 ? -11.086 -22.984 -19.359 1 86.81 93 PHE B O 1
ATOM 1942 N N . ALA B 1 94 ? -11.891 -23.719 -21.422 1 78.81 94 ALA B N 1
ATOM 1943 C CA . ALA B 1 94 ? -13.203 -24.078 -20.875 1 78.81 94 ALA B CA 1
ATOM 1944 C C . ALA B 1 94 ? -13.102 -25.25 -19.906 1 78.81 94 ALA B C 1
ATOM 1946 O O . ALA B 1 94 ? -12.273 -26.141 -20.094 1 78.81 94 ALA B O 1
ATOM 1947 N N . HIS B 1 95 ? -13.875 -25.031 -18.734 1 68.94 95 HIS B N 1
ATOM 1948 C CA . HIS B 1 95 ? -13.945 -26.125 -17.75 1 68.94 95 HIS B CA 1
ATOM 1949 C C . HIS B 1 95 ? -14.805 -27.266 -18.266 1 68.94 95 HIS B C 1
ATOM 1951 O O . HIS B 1 95 ? -15.852 -27.047 -18.891 1 68.94 95 HIS B O 1
ATOM 1957 N N . ASP B 1 96 ? -14.266 -28.375 -18.141 1 66.31 96 ASP B N 1
ATOM 1958 C CA . ASP B 1 96 ? -14.961 -29.562 -18.656 1 66.31 96 ASP B CA 1
ATOM 1959 C C . ASP B 1 96 ? -16.375 -29.641 -18.078 1 66.31 96 ASP B C 1
ATOM 1961 O O . ASP B 1 96 ? -17.328 -29.969 -18.812 1 66.31 96 ASP B O 1
ATOM 1965 N N . SER B 1 97 ? -16.469 -29.453 -16.828 1 63.97 97 SER B N 1
ATOM 1966 C CA . SER B 1 97 ? -17.75 -29.719 -16.172 1 63.97 97 SER B CA 1
ATOM 1967 C C . SER B 1 97 ? -18.609 -28.469 -16.109 1 63.97 97 SER B C 1
ATOM 1969 O O . SER B 1 97 ? -19.844 -28.547 -16.062 1 63.97 97 SER B O 1
ATOM 1971 N N . ASP B 1 98 ? -17.938 -27.406 -15.906 1 60.84 98 ASP B N 1
ATOM 1972 C CA . ASP B 1 98 ? -18.641 -26.125 -15.836 1 60.84 98 ASP B CA 1
ATOM 1973 C C . ASP B 1 98 ? -18.156 -25.188 -16.938 1 60.84 98 ASP B C 1
ATOM 1975 O O . ASP B 1 98 ? -17.141 -24.5 -16.781 1 60.84 98 ASP B O 1
ATOM 1979 N N . THR B 1 99 ? -18.891 -25.25 -18.078 1 60.38 99 THR B N 1
ATOM 1980 C CA . THR B 1 99 ? -18.484 -24.531 -19.281 1 60.38 99 THR B CA 1
ATOM 1981 C C . THR B 1 99 ? -18.375 -23.031 -19 1 60.38 99 THR B C 1
ATOM 1983 O O . THR B 1 99 ? -17.719 -22.297 -19.75 1 60.38 99 THR B O 1
ATOM 1986 N N . ARG B 1 100 ? -19.031 -22.672 -17.859 1 56.88 100 ARG B N 1
ATOM 1987 C CA . ARG B 1 100 ? -19.016 -21.234 -17.578 1 56.88 100 ARG B CA 1
ATOM 1988 C C . ARG B 1 100 ? -17.734 -20.828 -16.859 1 56.88 100 ARG B C 1
ATOM 1990 O O . ARG B 1 100 ? -17.328 -19.672 -16.922 1 56.88 100 ARG B O 1
ATOM 1997 N N . ALA B 1 101 ? -17.172 -21.891 -16.344 1 66.44 101 ALA B N 1
ATOM 1998 C CA . ALA B 1 101 ? -15.938 -21.594 -15.625 1 66.44 101 ALA B CA 1
ATOM 1999 C C . ALA B 1 101 ? -14.719 -21.859 -16.5 1 66.44 101 ALA B C 1
ATOM 2001 O O . ALA B 1 101 ? -14.617 -22.922 -17.125 1 66.44 101 ALA B O 1
ATOM 2002 N N . LYS B 1 102 ? -14.016 -20.719 -16.734 1 83.94 102 LYS B N 1
ATOM 2003 C CA . LYS B 1 102 ? -12.789 -20.922 -17.516 1 83.94 102 LYS B CA 1
ATOM 2004 C C . LYS B 1 102 ? -11.586 -21.109 -16.594 1 83.94 102 LYS B C 1
ATOM 2006 O O . LYS B 1 102 ? -11.445 -20.406 -15.594 1 83.94 102 LYS B O 1
ATOM 2011 N N . LEU B 1 103 ? -10.914 -22.188 -16.844 1 92.12 103 LEU B N 1
ATOM 2012 C CA . LEU B 1 103 ? -9.68 -22.469 -16.125 1 92.12 103 LEU B CA 1
ATOM 2013 C C . LEU B 1 103 ? -8.523 -21.641 -16.688 1 92.12 103 LEU B C 1
ATOM 2015 O O . LEU B 1 103 ? -8.453 -21.406 -17.906 1 92.12 103 LEU B O 1
ATOM 2019 N N . VAL B 1 104 ? -7.695 -21.172 -15.82 1 96.06 104 VAL B N 1
ATOM 2020 C CA . VAL B 1 104 ? -6.504 -20.422 -16.203 1 96.06 104 VAL B CA 1
ATOM 2021 C C . VAL B 1 104 ? -5.254 -21.266 -15.93 1 96.06 104 VAL B C 1
ATOM 2023 O O . VAL B 1 104 ? -5.133 -21.875 -14.859 1 96.06 104 VAL B O 1
ATOM 2026 N N . ARG B 1 105 ? -4.344 -21.312 -16.891 1 95.69 105 ARG B N 1
ATOM 2027 C CA . ARG B 1 105 ? -3.078 -22.016 -16.719 1 95.69 105 ARG B CA 1
ATOM 2028 C C . ARG B 1 105 ? -1.899 -21.109 -17.078 1 95.69 105 ARG B C 1
ATOM 2030 O O . ARG B 1 105 ? -1.965 -20.359 -18.047 1 95.69 105 ARG B O 1
ATOM 2037 N N . VAL B 1 106 ? -0.851 -21.25 -16.297 1 97.38 106 VAL B N 1
ATOM 2038 C CA . VAL B 1 106 ? 0.375 -20.531 -16.594 1 97.38 106 VAL B CA 1
ATOM 2039 C C . VAL B 1 106 ? 1.128 -21.219 -17.734 1 97.38 106 VAL B C 1
ATOM 2041 O O . VAL B 1 106 ? 1.302 -22.438 -17.703 1 97.38 106 VAL B O 1
ATOM 2044 N N . THR B 1 107 ? 1.521 -20.453 -18.75 1 97.94 107 THR B N 1
ATOM 2045 C CA . THR B 1 107 ? 2.248 -21.016 -19.891 1 97.94 107 THR B CA 1
ATOM 2046 C C . THR B 1 107 ? 3.713 -21.25 -19.531 1 97.94 107 THR B C 1
ATOM 2048 O O . THR B 1 107 ? 4.168 -20.828 -18.469 1 97.94 107 THR B O 1
ATOM 2051 N N . ALA B 1 108 ? 4.441 -21.953 -20.453 1 97.44 108 ALA B N 1
ATOM 2052 C CA . ALA B 1 108 ? 5.879 -22.141 -20.266 1 97.44 108 ALA B CA 1
ATOM 2053 C C . ALA B 1 108 ? 6.598 -20.797 -20.188 1 97.44 108 ALA B C 1
ATOM 2055 O O . ALA B 1 108 ? 7.5 -20.609 -19.359 1 97.44 108 ALA B O 1
ATOM 2056 N N . GLU B 1 109 ? 6.176 -19.875 -21.031 1 97.56 109 GLU B N 1
ATOM 2057 C CA . GLU B 1 109 ? 6.734 -18.531 -21.031 1 97.56 109 GLU B CA 1
ATOM 2058 C C . GLU B 1 109 ? 6.418 -17.812 -19.719 1 97.56 109 GLU B C 1
ATOM 2060 O O . GLU B 1 109 ? 7.277 -17.141 -19.141 1 97.56 109 GLU B O 1
ATOM 2065 N N . GLY B 1 110 ? 5.188 -17.969 -19.297 1 98 110 GLY B N 1
ATOM 2066 C CA . GLY B 1 110 ? 4.777 -17.391 -18.031 1 98 110 GLY B CA 1
ATOM 2067 C C . GLY B 1 110 ? 5.551 -17.938 -16.844 1 98 110 GLY B C 1
ATOM 2068 O O . GLY B 1 110 ? 5.934 -17.172 -15.945 1 98 110 GLY B O 1
ATOM 2069 N N . LYS B 1 111 ? 5.785 -19.203 -16.891 1 97.06 111 LYS B N 1
ATOM 2070 C CA . LYS B 1 111 ? 6.535 -19.859 -15.812 1 97.06 111 LYS B CA 1
ATOM 2071 C C . LYS B 1 111 ? 7.977 -19.359 -15.766 1 97.06 111 LYS B C 1
ATOM 2073 O O . LYS B 1 111 ? 8.516 -19.109 -14.688 1 97.06 111 LYS B O 1
ATOM 2078 N N . ASN B 1 112 ? 8.578 -19.281 -16.906 1 97.19 112 ASN B N 1
ATOM 2079 C CA . ASN B 1 112 ? 9.953 -18.797 -16.984 1 97.19 112 ASN B CA 1
ATOM 2080 C C . ASN B 1 112 ? 10.078 -17.359 -16.484 1 97.19 112 ASN B C 1
ATOM 2082 O O . ASN B 1 112 ? 11.008 -17.047 -15.734 1 97.19 112 ASN B O 1
ATOM 2086 N N . LEU B 1 113 ? 9.18 -16.562 -16.891 1 97.88 113 LEU B N 1
ATOM 2087 C CA . LEU B 1 113 ? 9.172 -15.18 -16.422 1 97.88 113 LEU B CA 1
ATOM 2088 C C . LEU B 1 113 ? 8.938 -15.117 -14.922 1 97.88 113 LEU B C 1
ATOM 2090 O O . LEU B 1 113 ? 9.586 -14.336 -14.219 1 97.88 113 LEU B O 1
ATOM 2094 N N . LEU B 1 114 ? 8.047 -15.898 -14.461 1 97.31 114 LEU B N 1
ATOM 2095 C CA . LEU B 1 114 ? 7.691 -15.922 -13.047 1 97.31 114 LEU B CA 1
ATOM 2096 C C . LEU B 1 114 ? 8.883 -16.344 -12.195 1 97.31 114 LEU B C 1
ATOM 2098 O O . LEU B 1 114 ? 9.094 -15.789 -11.109 1 97.31 114 LEU B O 1
ATOM 2102 N N . LYS B 1 115 ? 9.648 -17.281 -12.688 1 96.56 115 LYS B N 1
ATOM 2103 C CA . LYS B 1 115 ? 10.836 -17.734 -11.977 1 96.56 115 LYS B CA 1
ATOM 2104 C C . LYS B 1 115 ? 11.797 -16.578 -11.727 1 96.56 115 LYS B C 1
ATOM 2106 O O . LYS B 1 115 ? 12.305 -16.422 -10.609 1 96.56 115 LYS B O 1
ATOM 2111 N N . VAL B 1 116 ? 11.984 -15.844 -12.727 1 97.56 116 VAL B N 1
ATOM 2112 C CA . VAL B 1 116 ? 12.883 -14.695 -12.625 1 97.56 116 VAL B CA 1
ATOM 2113 C C . VAL B 1 116 ? 12.281 -13.648 -11.695 1 97.56 116 VAL B C 1
ATOM 2115 O O . VAL B 1 116 ? 12.953 -13.133 -10.805 1 97.56 116 VAL B O 1
ATOM 2118 N N . ALA B 1 117 ? 11.023 -13.328 -11.883 1 98 117 ALA B N 1
ATOM 2119 C CA . ALA B 1 117 ? 10.344 -12.289 -11.117 1 98 117 ALA B CA 1
ATOM 2120 C C . ALA B 1 117 ? 10.32 -12.633 -9.625 1 98 117 ALA B C 1
ATOM 2122 O O . ALA B 1 117 ? 10.625 -11.781 -8.781 1 98 117 ALA B O 1
ATOM 2123 N N . VAL B 1 118 ? 10.023 -13.875 -9.32 1 96.75 118 VAL B N 1
ATOM 2124 C CA . VAL B 1 118 ? 9.93 -14.32 -7.934 1 96.75 118 VAL B CA 1
ATOM 2125 C C . VAL B 1 118 ? 11.305 -14.227 -7.273 1 96.75 118 VAL B C 1
ATOM 2127 O O . VAL B 1 118 ? 11.422 -13.781 -6.133 1 96.75 118 VAL B O 1
ATOM 2130 N N . ARG B 1 119 ? 12.289 -14.672 -8 1 96.38 119 ARG B N 1
ATOM 2131 C CA . ARG B 1 119 ? 13.641 -14.617 -7.461 1 96.38 119 ARG B CA 1
ATOM 2132 C C . ARG B 1 119 ? 14.016 -13.188 -7.078 1 96.38 119 ARG B C 1
ATOM 2134 O O . ARG B 1 119 ? 14.523 -12.953 -5.98 1 96.38 119 ARG B O 1
ATOM 2141 N N . GLU B 1 120 ? 13.75 -12.234 -7.949 1 97.75 120 GLU B N 1
ATOM 2142 C CA . GLU B 1 120 ? 14.109 -10.844 -7.707 1 97.75 120 GLU B CA 1
ATOM 2143 C C . GLU B 1 120 ? 13.258 -10.242 -6.594 1 97.75 120 GLU B C 1
ATOM 2145 O O . GLU B 1 120 ? 13.773 -9.539 -5.719 1 97.75 120 GLU B O 1
ATOM 2150 N N . VAL B 1 121 ? 11.969 -10.523 -6.586 1 97.56 121 VAL B N 1
ATOM 2151 C CA . VAL B 1 121 ? 11.047 -9.977 -5.605 1 97.56 121 VAL B CA 1
ATOM 2152 C C . VAL B 1 121 ? 11.359 -10.547 -4.223 1 97.56 121 VAL B C 1
ATOM 2154 O O . VAL B 1 121 ? 11.398 -9.805 -3.234 1 97.56 121 VAL B O 1
ATOM 2157 N N . GLU B 1 122 ? 11.617 -11.844 -4.152 1 95.69 122 GLU B N 1
ATOM 2158 C CA . GLU B 1 122 ? 11.906 -12.469 -2.869 1 95.69 122 GLU B CA 1
ATOM 2159 C C . GLU B 1 122 ? 13.25 -12 -2.316 1 95.69 122 GLU B C 1
ATOM 2161 O O . GLU B 1 122 ? 13.406 -11.844 -1.104 1 95.69 122 GLU B O 1
ATOM 2166 N N . ALA B 1 123 ? 14.227 -11.828 -3.195 1 96.75 123 ALA B N 1
ATOM 2167 C CA . ALA B 1 123 ? 15.516 -11.297 -2.756 1 96.75 123 ALA B CA 1
ATOM 2168 C C . ALA B 1 123 ? 15.352 -9.906 -2.141 1 96.75 123 ALA B C 1
ATOM 2170 O O . ALA B 1 123 ? 15.938 -9.617 -1.094 1 96.75 123 ALA B O 1
ATOM 2171 N N . PHE B 1 124 ? 14.609 -9.086 -2.748 1 97.62 124 PHE B N 1
ATOM 2172 C CA . PHE B 1 124 ? 14.352 -7.762 -2.207 1 97.62 124 PHE B CA 1
ATOM 2173 C C . PHE B 1 124 ? 13.578 -7.848 -0.898 1 97.62 124 PHE B C 1
ATOM 2175 O O . PHE B 1 124 ? 13.906 -7.16 0.07 1 97.62 124 PHE B O 1
ATOM 2182 N N . ASP B 1 125 ? 12.469 -8.688 -0.889 1 96.75 125 ASP B N 1
ATOM 2183 C CA . ASP B 1 125 ? 11.641 -8.836 0.304 1 96.75 125 ASP B CA 1
ATOM 2184 C C . ASP B 1 125 ? 12.484 -9.25 1.508 1 96.75 125 ASP B C 1
ATOM 2186 O O . ASP B 1 125 ? 12.273 -8.758 2.617 1 96.75 125 ASP B O 1
ATOM 2190 N N . GLU B 1 126 ? 13.383 -10.164 1.278 1 95.44 126 GLU B N 1
ATOM 2191 C CA . GLU B 1 126 ? 14.242 -10.625 2.367 1 95.44 126 GLU B CA 1
ATOM 2192 C C . GLU B 1 126 ? 15.039 -9.469 2.969 1 95.44 126 GLU B C 1
ATOM 2194 O O . GLU B 1 126 ? 15.164 -9.367 4.191 1 95.44 126 GLU B O 1
ATOM 2199 N N . ARG B 1 127 ? 15.531 -8.609 2.107 1 96.06 127 ARG B N 1
ATOM 2200 C CA . ARG B 1 127 ? 16.297 -7.457 2.576 1 96.06 127 ARG B CA 1
ATOM 2201 C C . ARG B 1 127 ? 15.383 -6.426 3.232 1 96.06 127 ARG B C 1
ATOM 2203 O O . ARG B 1 127 ? 15.719 -5.867 4.277 1 96.06 127 ARG B O 1
ATOM 2210 N N . PHE B 1 128 ? 14.297 -6.18 2.664 1 97.19 128 PHE B N 1
ATOM 2211 C CA . PHE B 1 128 ? 13.375 -5.141 3.113 1 97.19 128 PHE B CA 1
ATOM 2212 C C . PHE B 1 128 ? 12.82 -5.469 4.492 1 97.19 128 PHE B C 1
ATOM 2214 O O . PHE B 1 128 ? 12.664 -4.582 5.332 1 97.19 128 PHE B O 1
ATOM 2221 N N . PHE B 1 129 ? 12.508 -6.746 4.758 1 97.25 129 PHE B N 1
ATOM 2222 C CA .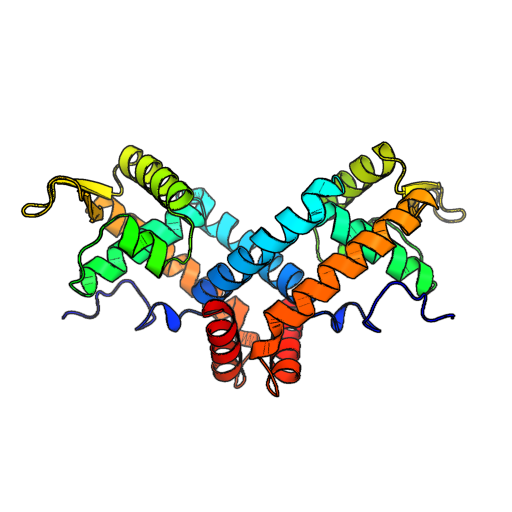 PHE B 1 129 ? 11.852 -7.137 6 1 97.25 129 PHE B CA 1
ATOM 2223 C C . PHE B 1 129 ? 12.867 -7.633 7.02 1 97.25 129 PHE B C 1
ATOM 2225 O O . PHE B 1 129 ? 12.5 -8.047 8.125 1 97.25 129 PHE B O 1
ATOM 2232 N N . ALA B 1 130 ? 14.125 -7.574 6.695 1 95.81 130 ALA B N 1
ATOM 2233 C CA . ALA B 1 130 ? 15.203 -8.062 7.551 1 95.81 130 ALA B CA 1
ATOM 2234 C C . ALA B 1 130 ? 15.195 -7.348 8.906 1 95.81 130 ALA B C 1
ATOM 2236 O O . ALA B 1 130 ? 15.414 -7.977 9.945 1 95.81 130 ALA B O 1
ATOM 2237 N N . PRO B 1 131 ? 14.836 -6.082 8.961 1 95.69 131 PRO B N 1
ATOM 2238 C CA . PRO B 1 131 ? 14.891 -5.344 10.227 1 95.69 131 PRO B CA 1
ATOM 2239 C C . PRO B 1 131 ? 13.875 -5.848 11.242 1 95.69 131 PRO B C 1
ATOM 2241 O O . PRO B 1 131 ? 13.977 -5.531 12.43 1 95.69 131 PRO B O 1
ATOM 2244 N N . LEU B 1 132 ? 12.922 -6.566 10.836 1 95.25 132 LEU B N 1
ATOM 2245 C CA . LEU B 1 132 ? 11.945 -7.102 11.781 1 95.25 132 LEU B CA 1
ATOM 2246 C C . LEU B 1 132 ? 12.594 -8.094 12.734 1 95.25 132 LEU B C 1
ATOM 2248 O O . LEU B 1 132 ? 12.164 -8.242 13.875 1 95.25 132 LEU B O 1
ATOM 2252 N N . GLY B 1 133 ? 13.633 -8.852 12.203 1 93.31 133 GLY B N 1
ATOM 2253 C CA . GLY B 1 133 ? 14.328 -9.812 13.047 1 93.31 133 GLY B CA 1
ATOM 2254 C C . GLY B 1 133 ? 13.406 -10.836 13.68 1 93.31 133 GLY B C 1
ATOM 2255 O O . GLY B 1 133 ? 12.617 -11.477 12.992 1 93.31 133 GLY B O 1
ATOM 2256 N N . SER B 1 134 ? 13.469 -10.891 15.031 1 92.38 134 SER B N 1
ATOM 2257 C CA . SER B 1 134 ? 12.703 -11.891 15.766 1 92.38 134 SER B CA 1
ATOM 2258 C C . SER B 1 134 ? 11.219 -11.539 15.797 1 92.38 134 SER B C 1
ATOM 2260 O O . SER B 1 134 ? 10.383 -12.375 16.156 1 92.38 134 SER B O 1
ATOM 2262 N N . ARG B 1 135 ? 10.867 -10.352 15.352 1 92.62 135 ARG B N 1
ATOM 2263 C CA . ARG B 1 135 ? 9.477 -9.914 15.375 1 92.62 135 ARG B CA 1
ATOM 2264 C C . ARG B 1 135 ? 8.758 -10.305 14.094 1 92.62 135 ARG B C 1
ATOM 2266 O O . ARG B 1 135 ? 7.555 -10.047 13.945 1 92.62 135 ARG B O 1
ATOM 2273 N N . ARG B 1 136 ? 9.453 -10.906 13.219 1 93.88 136 ARG B N 1
ATOM 2274 C CA . ARG B 1 136 ? 8.914 -11.195 11.891 1 93.88 136 ARG B CA 1
ATOM 2275 C C . ARG B 1 136 ? 7.66 -12.062 11.992 1 93.88 136 ARG B C 1
ATOM 2277 O O . ARG B 1 136 ? 6.637 -11.758 11.375 1 93.88 136 ARG B O 1
ATOM 2284 N N . LYS B 1 137 ? 7.781 -13.094 12.75 1 92.94 137 LYS B N 1
ATOM 2285 C CA . LYS B 1 137 ? 6.664 -14.023 12.859 1 92.94 137 LYS B CA 1
ATOM 2286 C C . LYS B 1 137 ? 5.422 -13.328 13.406 1 92.94 137 LYS B C 1
ATOM 2288 O O . LYS B 1 137 ? 4.324 -13.492 12.875 1 92.94 137 LYS B O 1
ATOM 2293 N N . ASP B 1 138 ? 5.578 -12.578 14.422 1 93.94 138 ASP B N 1
ATOM 2294 C CA . ASP B 1 138 ? 4.461 -11.867 15.039 1 93.94 138 ASP B CA 1
ATOM 2295 C C . ASP B 1 138 ? 3.91 -10.797 14.102 1 93.94 138 ASP B C 1
ATOM 2297 O O . ASP B 1 138 ? 2.701 -10.555 14.07 1 93.94 138 ASP B O 1
ATOM 2301 N N . PHE B 1 139 ? 4.789 -10.156 13.469 1 96.12 139 PHE B N 1
ATOM 2302 C CA . PHE B 1 139 ? 4.395 -9.156 12.492 1 96.12 139 PHE B CA 1
ATOM 2303 C C . PHE B 1 139 ? 3.51 -9.773 11.414 1 96.12 139 PHE B C 1
ATOM 2305 O O . PHE B 1 139 ? 2.459 -9.219 11.078 1 96.12 139 PHE B O 1
ATOM 2312 N N . LEU B 1 140 ? 3.891 -10.953 10.93 1 94.75 140 LEU B N 1
ATOM 2313 C CA . LEU B 1 140 ? 3.133 -11.641 9.883 1 94.75 140 LEU B CA 1
ATOM 2314 C C . LEU B 1 140 ? 1.775 -12.094 10.406 1 94.75 140 LEU B C 1
ATOM 2316 O O . LEU B 1 140 ? 0.779 -12.047 9.688 1 94.75 140 LEU B O 1
ATOM 2320 N N . LYS B 1 141 ? 1.765 -12.5 11.617 1 93.81 141 LYS B N 1
ATOM 2321 C CA . LYS B 1 141 ? 0.491 -12.867 12.234 1 93.81 141 LYS B CA 1
ATOM 2322 C C . LYS B 1 141 ? -0.453 -11.672 12.297 1 93.81 141 LYS B C 1
ATOM 2324 O O . LYS B 1 141 ? -1.665 -11.82 12.125 1 93.81 141 LYS B O 1
ATOM 2329 N N . GLY B 1 142 ? 0.131 -10.539 12.609 1 95.12 142 GLY B N 1
ATOM 2330 C CA . GLY B 1 142 ? -0.656 -9.32 12.586 1 95.12 142 GLY B CA 1
ATOM 2331 C C . GLY B 1 142 ? -1.244 -9.016 11.219 1 95.12 142 GLY B C 1
ATOM 2332 O O . GLY B 1 142 ? -2.43 -8.695 11.102 1 95.12 142 GLY B O 1
ATOM 2333 N N . LEU B 1 143 ? -0.407 -9.133 10.195 1 96.06 143 LEU B N 1
ATOM 2334 C CA . LEU B 1 143 ? -0.882 -8.906 8.836 1 96.06 143 LEU B CA 1
ATOM 2335 C C . LEU B 1 143 ? -1.985 -9.891 8.477 1 96.06 143 LEU B C 1
ATOM 2337 O O . LEU B 1 143 ? -2.998 -9.508 7.883 1 96.06 143 LEU B O 1
ATOM 2341 N N . GLN B 1 144 ? -1.787 -11.141 8.82 1 93.56 144 GLN B N 1
ATOM 2342 C CA . GLN B 1 144 ? -2.773 -12.18 8.539 1 93.56 144 GLN B CA 1
ATOM 2343 C C . GLN B 1 144 ? -4.105 -11.867 9.219 1 93.56 144 GLN B C 1
ATOM 2345 O O . GLN B 1 144 ? -5.168 -12.062 8.625 1 93.56 144 GLN B O 1
ATOM 2350 N N . GLY B 1 145 ? -3.994 -11.383 10.43 1 93.25 145 GLY B N 1
ATOM 2351 C CA . GLY B 1 145 ? -5.199 -11.016 11.156 1 93.25 145 GLY B CA 1
ATOM 2352 C C . GLY B 1 145 ? -5.965 -9.883 10.508 1 93.25 145 GLY B C 1
ATOM 2353 O O . GLY B 1 145 ? -7.191 -9.82 10.609 1 93.25 145 GLY B O 1
ATOM 2354 N N . LEU B 1 146 ? -5.312 -9.031 9.82 1 94.81 146 LEU B N 1
ATOM 2355 C CA . LEU B 1 146 ? -5.934 -7.875 9.18 1 94.81 146 LEU B CA 1
ATOM 2356 C C . LEU B 1 146 ? -6.539 -8.258 7.832 1 94.81 146 LEU B C 1
ATOM 2358 O O . LEU B 1 146 ? -7.445 -7.586 7.34 1 94.81 146 LEU B O 1
ATOM 2362 N N . CYS B 1 147 ? -6.027 -9.242 7.16 1 88.5 147 CYS B N 1
ATOM 2363 C CA . CYS B 1 147 ? -6.547 -9.703 5.883 1 88.5 147 CYS B CA 1
ATOM 2364 C C . CYS B 1 147 ? -7.898 -10.383 6.055 1 88.5 147 CYS B C 1
ATOM 2366 O O . CYS B 1 147 ? -8.75 -10.312 5.168 1 88.5 147 CYS B O 1
ATOM 2368 N N . ASP B 1 148 ? -8.109 -11.062 7.102 1 75.69 148 ASP B N 1
ATOM 2369 C CA . ASP B 1 148 ? -9.289 -11.891 7.332 1 75.69 148 ASP B CA 1
ATOM 2370 C C . ASP B 1 148 ? -10.484 -11.031 7.754 1 75.69 148 ASP B C 1
ATOM 2372 O O . ASP B 1 148 ? -11.578 -11.547 7.973 1 75.69 148 ASP B O 1
ATOM 2376 N N . VAL B 1 149 ? -10.32 -9.711 7.699 1 58.81 149 VAL B N 1
ATOM 2377 C CA . VAL B 1 149 ? -11.445 -8.883 8.141 1 58.81 149 VAL B CA 1
ATOM 2378 C C . VAL B 1 149 ? -12.367 -8.594 6.961 1 58.81 149 VAL B C 1
ATOM 2380 O O . VAL B 1 149 ? -11.914 -8.492 5.816 1 58.81 149 VAL B O 1
#

Secondary structure (DSSP, 8-state):
----TT-SSSSGGG-HHHHHHHHHHHHHHHHHHHHGGGT--HHHHHHHHHHHHHHHTT---BHHHHHHHHT--HHHHHHHHHHHHHTTSEEEEE-SS-TTPEEEEE-HHHHHHHHHHHHHHHHHHHHHTGGGGGGHHHHHHHHHHHHT-/----TT-SSSSGGG-HHHHHHHHHHHHHHHHHHHHGGGT--HHHHHHHHHHHHHHHTT---BHHHHHHHHT--HHHHHHHHHHHHHTTSEEEEE-SS-TTSEEEEE-HHHHHHHHHHHHHHHHHHHHHTGGGGGGHHHHHHHHHHHHT-

Organism: NCBI:txid2484979

Radius of gyration: 21.45 Å; Cα contacts (8 Å, |Δi|>4): 360; chains: 2; bounding box: 35×68×47 Å

pLDDT: mean 91.02, std 11.94, range [32.62, 98.69]